Protein AF-A0A8D1PN10-F1 (afdb_monomer)

Mean predicted aligned error: 13.73 Å

pLDDT: mean 88.61, std 12.8, range [38.47, 98.19]

Sequence (252 aa):
MCSLSLFHYSEYLVTAVNNPKSLSLDSFLLNHSLEYTVAALSSWIEFTLENIFWPELKQITWLSATGLLMVVFGECLRKAAMFTAGSNFNHVVQNEKSETHTLVTSGVYAWFRHPSYVGWFYWSIGTQKKLVAKGGKKKKQVLKFTLDCTHPVEDGIMDAANFEQFLQERIKVNGKAGNLGGGVVTIERSKSKITVTSEVPFSKRYLKYLTKKYLKKNNLRDWLRVVANSKESYELRYFQINQDEEEEEDED

Foldseek 3Di:
DVLLQCLLVLQQVLCCVQPVVQHDPCSSVPPVDPVVVVVVVVLVVVLVVCCVPPVPVLQPVVLLVQLVVLQVQLSVQLSQVSVQLRNLDDPDDDPDDDPPHDDGCDDSNVVPVCSNVVSVVSNVVSVSSNSRDNPPPPPLPKAKAKEAQVVCVVVVNDDPVVLQVLCCQADDDPNDGNDLPPPQWDWDDPRRMIMIIHSDDDDPVVVQVSVCVVCVVSVNNQFWDWAAPDPRYIYIDGDPPPPPPPPPPDDD

Organism: Sus scrofa (NCBI:txid9823)

Secondary structure (DSSP, 8-state):
-HHHHHHHHHHHHHHHHH-GGG--GGGG-----HHHHHHHHHHHHHHHHHHHH-TTGGG-HHHHHHHHHHHHHHHHHHHHHHHHHGGG--SSPPSS--TT-----SGGGGT-S-HHHHHHHHHHHHHHHT------------EEEEEE-HHHHHTTS--HHHHHHHHHHH-EETTEES--TTTTEEEEEETTEEEEEESS---HHHHHHHHHHHHHHTT-TTTEEEEE-SSSEEEEEE----STTSSSSS--

Nearest PDB structures (foldseek):
  9f1c-assembly1_BU  TM=9.875E-01  e=1.281E-14  Oryctolagus cuniculus
  8ir3-assembly1_d  TM=9.617E-01  e=7.722E-15  Homo sapiens
  6p5n-assembly1_AU  TM=9.696E-01  e=1.705E-13  Oryctolagus cuniculus
  9cai-assembly1_CU  TM=9.757E-01  e=1.160E-11  Caenorhabditis elegans
  7r81-assembly1_W1  TM=9.700E-01  e=3.799E-10  Neurospora crassa

Structure (mmCIF, N/CA/C/O backbone):
data_AF-A0A8D1PN10-F1
#
_entry.id   AF-A0A8D1PN10-F1
#
loop_
_atom_site.group_PDB
_atom_site.id
_atom_site.type_symbol
_atom_site.label_atom_id
_atom_site.label_alt_id
_atom_site.label_comp_id
_atom_site.label_asym_id
_atom_site.label_entity_id
_atom_site.label_seq_id
_atom_site.pdbx_PDB_ins_code
_atom_site.Cartn_x
_atom_site.Cartn_y
_atom_site.Cartn_z
_atom_site.occupancy
_atom_site.B_iso_or_equiv
_atom_site.auth_seq_id
_atom_site.auth_comp_id
_atom_site.auth_asym_id
_atom_site.auth_atom_id
_atom_site.pdbx_PDB_model_num
ATOM 1 N N . MET A 1 1 ? 10.101 2.663 -7.756 1.00 76.81 1 MET A N 1
ATOM 2 C CA . MET A 1 1 ? 11.456 2.132 -7.491 1.00 76.81 1 MET A CA 1
ATOM 3 C C . MET A 1 1 ? 11.792 0.914 -8.341 1.00 76.81 1 MET A C 1
ATOM 5 O O . MET A 1 1 ? 12.566 1.098 -9.263 1.00 76.81 1 MET A O 1
ATOM 9 N N . CYS A 1 2 ? 11.175 -0.266 -8.168 1.00 85.94 2 CYS A N 1
ATOM 10 C CA . CYS A 1 2 ? 11.594 -1.468 -8.923 1.00 85.94 2 CYS A CA 1
ATOM 11 C C . CYS A 1 2 ? 11.611 -1.303 -10.454 1.00 85.94 2 CYS A C 1
ATOM 13 O O . CYS A 1 2 ? 12.532 -1.778 -11.100 1.00 85.94 2 CYS A O 1
ATOM 15 N N . SER A 1 3 ? 10.633 -0.603 -11.043 1.00 87.62 3 SER A N 1
ATOM 16 C CA . SER A 1 3 ? 10.606 -0.362 -12.496 1.00 87.62 3 SER A CA 1
ATOM 17 C C . SER A 1 3 ? 11.733 0.548 -12.988 1.00 87.62 3 SER A C 1
ATOM 19 O O . SER A 1 3 ? 12.200 0.357 -14.100 1.00 87.62 3 SER A O 1
ATOM 21 N N . LEU A 1 4 ? 12.171 1.509 -12.168 1.00 90.25 4 LEU A N 1
ATOM 22 C CA . LEU A 1 4 ? 13.279 2.405 -12.499 1.00 90.25 4 LEU A CA 1
ATOM 23 C C . LEU A 1 4 ? 14.604 1.631 -12.469 1.00 90.25 4 LEU A C 1
ATOM 25 O O . LEU A 1 4 ? 15.370 1.670 -13.423 1.00 90.25 4 LEU A O 1
ATOM 29 N N . SER A 1 5 ? 14.830 0.856 -11.403 1.00 92.12 5 SER A N 1
ATOM 30 C CA . SER A 1 5 ? 16.025 0.018 -11.259 1.00 92.12 5 SER A CA 1
ATOM 31 C C . SER A 1 5 ? 16.129 -1.029 -12.369 1.00 92.12 5 SER A C 1
ATOM 33 O O . SER A 1 5 ? 17.199 -1.197 -12.945 1.00 92.12 5 SER A O 1
ATOM 35 N N . LEU A 1 6 ? 15.017 -1.700 -12.698 1.00 93.94 6 LEU A N 1
ATOM 36 C CA . LEU A 1 6 ? 14.970 -2.676 -13.788 1.00 93.94 6 LEU A CA 1
ATOM 37 C C . LEU A 1 6 ? 15.249 -2.037 -15.149 1.00 93.94 6 LEU A C 1
ATOM 39 O O . LEU A 1 6 ? 15.982 -2.636 -15.926 1.00 93.94 6 LEU A O 1
ATOM 43 N N . PHE A 1 7 ? 14.720 -0.838 -15.413 1.00 94.44 7 PHE A N 1
ATOM 44 C CA . PHE A 1 7 ? 14.994 -0.105 -16.650 1.00 94.44 7 PHE A CA 1
ATOM 45 C C . PHE A 1 7 ? 16.491 0.174 -16.795 1.00 94.44 7 PHE A C 1
ATOM 47 O O . PHE A 1 7 ? 17.112 -0.316 -17.729 1.00 94.44 7 PHE A O 1
ATOM 54 N N . HIS A 1 8 ? 17.101 0.880 -15.840 1.00 94.12 8 HIS A N 1
ATOM 55 C CA . HIS A 1 8 ? 18.514 1.265 -15.943 1.00 94.12 8 HIS A CA 1
ATOM 56 C C . HIS A 1 8 ? 19.457 0.056 -15.996 1.00 94.12 8 HIS A C 1
ATOM 58 O O . HIS A 1 8 ? 20.417 0.044 -16.764 1.00 94.12 8 HIS A O 1
ATOM 64 N N . TYR A 1 9 ? 19.170 -0.989 -15.215 1.00 95.62 9 TYR A N 1
ATOM 65 C CA . TYR A 1 9 ? 19.959 -2.216 -15.250 1.00 95.62 9 TYR A CA 1
ATOM 66 C C . TYR A 1 9 ? 19.813 -2.968 -16.579 1.00 95.62 9 TYR A C 1
ATOM 68 O O . TYR A 1 9 ? 20.811 -3.416 -17.143 1.00 95.62 9 TYR A O 1
ATOM 76 N N . SER A 1 10 ? 18.587 -3.107 -17.094 1.00 95.62 10 SER A N 1
ATOM 77 C CA . SER A 1 10 ? 18.352 -3.833 -18.343 1.00 95.62 10 SER A CA 1
ATOM 78 C C . SER A 1 10 ? 18.944 -3.107 -19.550 1.00 95.62 10 SER A C 1
ATOM 80 O O . SER A 1 10 ? 19.441 -3.774 -20.452 1.00 95.62 10 SER A O 1
ATOM 82 N N . GLU A 1 11 ? 18.971 -1.770 -19.554 1.00 94.62 11 GLU A N 1
ATOM 83 C CA . GLU A 1 11 ? 19.658 -0.978 -20.584 1.00 94.62 11 GLU A CA 1
ATOM 84 C C . GLU A 1 11 ? 21.148 -1.322 -20.660 1.00 94.62 11 GLU A C 1
ATOM 86 O O . GLU A 1 11 ? 21.658 -1.635 -21.740 1.00 94.62 11 GLU A O 1
ATOM 91 N N . TYR A 1 12 ? 21.829 -1.330 -19.512 1.00 94.94 12 TYR A N 1
ATOM 92 C CA . TYR A 1 12 ? 23.238 -1.700 -19.434 1.00 94.94 12 TYR A CA 1
ATOM 93 C C . TYR A 1 12 ? 23.458 -3.150 -19.877 1.00 94.94 12 TYR A C 1
ATOM 95 O O . TYR A 1 12 ? 24.299 -3.420 -20.733 1.00 94.94 12 TYR A O 1
ATOM 103 N N . LEU A 1 13 ? 22.662 -4.083 -19.345 1.00 95.50 13 LEU A N 1
ATOM 104 C CA . LEU A 1 13 ? 22.793 -5.510 -19.635 1.00 95.50 13 LEU A CA 1
ATOM 105 C C . LEU A 1 13 ? 22.611 -5.816 -21.127 1.00 95.50 13 LEU A C 1
ATOM 107 O O . LEU A 1 13 ? 23.411 -6.534 -21.718 1.00 95.50 13 LEU A O 1
ATOM 111 N N . VAL A 1 14 ? 21.573 -5.265 -21.754 1.00 95.06 14 VAL A N 1
ATOM 112 C CA . VAL A 1 14 ? 21.263 -5.527 -23.169 1.00 95.06 14 VAL A CA 1
ATOM 113 C C . VAL A 1 14 ? 22.329 -4.917 -24.075 1.00 95.06 14 VAL A C 1
ATOM 115 O O . VAL A 1 14 ? 22.710 -5.522 -25.076 1.00 95.06 14 VAL A O 1
ATOM 118 N N . THR A 1 15 ? 22.868 -3.757 -23.699 1.00 93.12 15 THR A N 1
ATOM 119 C CA . THR A 1 15 ? 23.995 -3.136 -24.407 1.00 93.12 15 THR A CA 1
ATOM 120 C C . THR A 1 15 ? 25.256 -3.980 -24.278 1.00 93.12 15 THR A C 1
ATOM 122 O O . THR A 1 15 ? 25.934 -4.207 -25.275 1.00 93.12 15 THR A O 1
ATOM 125 N N . ALA A 1 16 ? 25.533 -4.526 -23.092 1.00 93.75 16 ALA A N 1
ATOM 126 C CA . ALA A 1 16 ? 26.678 -5.404 -22.871 1.00 93.75 16 ALA A CA 1
ATOM 127 C C . ALA A 1 16 ? 26.606 -6.685 -23.719 1.00 93.75 16 ALA A C 1
ATOM 129 O O . ALA A 1 16 ? 27.629 -7.146 -24.218 1.00 93.75 16 ALA A O 1
ATOM 130 N N . VAL A 1 17 ? 25.405 -7.236 -23.919 1.00 94.81 17 VAL A N 1
ATOM 131 C CA . VAL A 1 17 ? 25.196 -8.440 -24.740 1.00 94.81 17 VAL A CA 1
ATOM 132 C C . VAL A 1 17 ? 25.279 -8.133 -26.241 1.00 94.81 17 VAL A C 1
ATOM 134 O O . VAL A 1 17 ? 25.900 -8.891 -26.982 1.00 94.81 17 VAL A O 1
ATOM 137 N N . ASN A 1 18 ? 24.679 -7.031 -26.703 1.00 91.81 18 ASN A N 1
ATOM 138 C CA . ASN A 1 18 ? 24.471 -6.789 -28.139 1.00 91.81 18 ASN A CA 1
ATOM 139 C C . ASN A 1 18 ? 25.483 -5.833 -28.781 1.00 91.81 18 ASN A C 1
ATOM 141 O O . ASN A 1 18 ? 25.722 -5.909 -29.986 1.00 91.81 18 ASN A O 1
ATOM 145 N N . ASN A 1 19 ? 26.044 -4.905 -28.005 1.00 90.75 19 ASN A N 1
ATOM 146 C CA . ASN A 1 19 ? 27.013 -3.919 -28.475 1.00 90.75 19 ASN A CA 1
ATOM 147 C C . ASN A 1 19 ? 28.095 -3.644 -27.409 1.00 90.75 19 ASN A C 1
ATOM 149 O O . ASN A 1 19 ? 28.230 -2.521 -26.919 1.00 90.75 19 ASN A O 1
ATOM 153 N N . PRO A 1 20 ? 28.905 -4.656 -27.035 1.00 90.69 20 PRO A N 1
ATOM 154 C CA . PRO A 1 20 ? 29.906 -4.518 -25.974 1.00 90.69 20 PRO A CA 1
ATOM 155 C C . PRO A 1 20 ? 30.970 -3.455 -26.280 1.00 90.69 20 PRO A C 1
ATOM 157 O O . PRO A 1 20 ? 31.581 -2.916 -25.364 1.00 90.69 20 PRO A O 1
ATOM 160 N N . LYS A 1 21 ? 31.186 -3.124 -27.561 1.00 87.50 21 LYS A N 1
ATOM 161 C CA . LYS A 1 21 ? 32.149 -2.097 -27.985 1.00 87.50 21 LYS A CA 1
ATOM 162 C C . LYS A 1 21 ? 31.717 -0.679 -27.605 1.00 87.50 21 LYS A C 1
ATOM 164 O O . LYS A 1 21 ? 32.580 0.175 -27.445 1.00 87.50 21 LYS A O 1
ATOM 169 N N . SER A 1 22 ? 30.414 -0.427 -27.476 1.00 84.62 22 SER A N 1
ATOM 170 C CA . SER A 1 22 ? 29.869 0.873 -27.065 1.00 84.62 22 SER A CA 1
ATOM 171 C C . SER A 1 22 ? 29.493 0.922 -25.581 1.00 84.62 22 SER A C 1
ATOM 173 O O . SER A 1 22 ? 28.845 1.876 -25.154 1.00 84.62 22 SER A O 1
ATOM 175 N N . LEU A 1 23 ? 29.819 -0.116 -24.805 1.00 91.06 23 LEU A N 1
ATOM 176 C CA . LEU A 1 23 ? 29.435 -0.217 -23.402 1.00 91.06 23 LEU A CA 1
ATOM 177 C C . LEU A 1 23 ? 30.260 0.746 -22.540 1.00 91.06 23 LEU A C 1
ATOM 179 O O . LEU A 1 23 ? 31.489 0.711 -22.548 1.00 91.06 23 LEU A O 1
ATOM 183 N N . SER A 1 24 ? 29.581 1.555 -21.733 1.00 91.31 24 SER A N 1
ATOM 184 C CA . SER A 1 24 ? 30.199 2.420 -20.726 1.00 91.31 24 SER A CA 1
ATOM 185 C C . SER A 1 24 ? 29.315 2.511 -19.479 1.00 91.31 24 SER A C 1
ATOM 187 O O . SER A 1 24 ? 28.213 1.960 -19.435 1.00 91.31 24 SER A O 1
ATOM 189 N N . LEU A 1 25 ? 29.773 3.217 -18.439 1.00 88.56 25 LEU A N 1
ATOM 190 C CA . LEU A 1 25 ? 28.917 3.517 -17.283 1.00 88.56 25 LEU A CA 1
ATOM 191 C C . LEU A 1 25 ? 27.713 4.393 -17.667 1.00 88.56 25 LEU A C 1
ATOM 193 O O . LEU A 1 25 ? 26.658 4.291 -17.042 1.00 88.56 25 LEU A O 1
ATOM 197 N N . ASP A 1 26 ? 27.821 5.178 -18.739 1.00 88.00 26 ASP A N 1
ATOM 198 C CA . ASP A 1 26 ? 26.715 5.992 -19.250 1.00 88.00 26 ASP A CA 1
ATOM 199 C C . ASP A 1 26 ? 25.610 5.136 -19.880 1.00 88.00 26 ASP A C 1
ATOM 201 O O . ASP A 1 26 ? 24.464 5.574 -19.957 1.00 88.00 26 ASP A O 1
ATOM 205 N N . SER A 1 27 ? 25.899 3.878 -20.243 1.00 89.81 27 SER A N 1
ATOM 206 C CA . SER A 1 27 ? 24.894 2.927 -20.738 1.00 89.81 27 SER A CA 1
ATOM 207 C C . SER A 1 27 ? 23.829 2.571 -19.692 1.00 89.81 27 SER A C 1
ATOM 209 O O . SER A 1 27 ? 22.771 2.062 -20.057 1.00 89.81 27 SER A O 1
ATOM 211 N N . PHE A 1 28 ? 24.060 2.864 -18.404 1.00 90.25 28 PHE A N 1
ATOM 212 C CA . PHE A 1 28 ? 23.007 2.800 -17.385 1.00 90.25 28 PHE A CA 1
ATOM 213 C C . PHE A 1 28 ? 21.959 3.910 -17.541 1.00 90.25 28 PHE A C 1
ATOM 215 O O . PHE A 1 28 ? 20.864 3.783 -16.998 1.00 90.25 28 PHE A O 1
ATOM 222 N N . LEU A 1 29 ? 22.269 5.003 -18.247 1.00 87.50 29 LEU A N 1
ATOM 223 C CA . LEU A 1 29 ? 21.400 6.172 -18.434 1.00 87.50 29 LEU A CA 1
ATOM 224 C C . LEU A 1 29 ? 20.941 6.830 -17.119 1.00 87.50 29 LEU A C 1
ATOM 226 O O . LEU A 1 29 ? 19.846 7.384 -17.048 1.00 87.50 29 LEU A O 1
ATOM 230 N N . LEU A 1 30 ? 21.750 6.747 -16.058 1.00 83.44 30 LEU A N 1
ATOM 231 C CA . LEU A 1 30 ? 21.425 7.344 -14.755 1.00 83.44 30 LEU A CA 1
ATOM 232 C C . LEU A 1 30 ? 21.601 8.867 -14.762 1.00 83.44 30 LEU A C 1
ATOM 234 O O . LEU A 1 30 ? 20.773 9.588 -14.211 1.00 83.44 30 LEU A O 1
ATOM 238 N N . ASN A 1 31 ? 22.652 9.350 -15.425 1.00 73.75 31 ASN A N 1
ATOM 239 C CA . ASN A 1 31 ? 23.009 10.763 -15.486 1.00 73.75 31 ASN A CA 1
ATOM 240 C C . ASN A 1 31 ? 22.625 11.339 -16.851 1.00 73.75 31 ASN A C 1
ATOM 242 O O . ASN A 1 31 ? 23.474 11.517 -17.716 1.00 73.75 31 ASN A O 1
ATOM 246 N N . HIS A 1 32 ? 21.329 11.587 -17.060 1.00 73.31 32 HIS A N 1
ATOM 247 C CA . HIS A 1 32 ? 20.856 12.153 -18.325 1.00 73.31 32 HIS A CA 1
ATOM 248 C C . HIS A 1 32 ? 21.023 13.677 -18.371 1.00 73.31 32 HIS A C 1
ATOM 250 O O . HIS A 1 32 ? 21.602 14.198 -19.322 1.00 73.31 32 HIS A O 1
ATOM 256 N N . SER A 1 33 ? 20.480 14.394 -17.381 1.00 87.25 33 SER A N 1
ATOM 257 C CA . SER A 1 33 ? 20.595 15.851 -17.266 1.00 87.25 33 SER A CA 1
ATOM 258 C C . SER A 1 33 ? 20.116 16.358 -15.895 1.00 87.25 33 SER A C 1
ATOM 260 O O . SER A 1 33 ? 19.494 15.618 -15.116 1.00 87.25 33 SER A O 1
ATOM 262 N N . LEU A 1 34 ? 20.389 17.631 -15.593 1.00 88.00 34 LEU A N 1
ATOM 263 C CA . LEU A 1 34 ? 19.877 18.280 -14.383 1.00 88.00 34 LEU A CA 1
ATOM 264 C C . LEU A 1 34 ? 18.347 18.368 -14.426 1.00 88.00 34 LEU A C 1
ATOM 266 O O . LEU A 1 34 ? 17.685 18.058 -13.439 1.00 88.00 34 LEU A O 1
ATOM 270 N N . GLU A 1 35 ? 17.778 18.708 -15.580 1.00 91.75 35 GLU A N 1
ATOM 271 C CA . GLU A 1 35 ? 16.334 18.820 -15.797 1.00 91.75 35 GLU A CA 1
ATOM 272 C C . GLU A 1 35 ? 15.629 17.479 -15.564 1.00 91.75 35 GLU A C 1
ATOM 274 O O . GLU A 1 35 ? 14.588 17.435 -14.909 1.00 91.75 35 GLU A O 1
ATOM 279 N N . TYR A 1 36 ? 16.224 16.373 -16.028 1.00 88.06 36 TYR A N 1
ATOM 280 C CA . TYR A 1 36 ? 15.718 15.027 -15.759 1.00 88.06 36 TYR A CA 1
ATOM 281 C C . TYR A 1 36 ? 15.692 14.723 -14.256 1.00 88.06 36 TYR A C 1
ATOM 283 O O . TYR A 1 36 ? 14.701 14.209 -13.735 1.00 88.06 36 TYR A O 1
ATOM 291 N N . THR A 1 37 ? 16.764 15.082 -13.546 1.00 88.69 37 THR A N 1
ATOM 292 C CA . THR A 1 37 ? 16.864 14.877 -12.095 1.00 88.69 37 THR A CA 1
ATOM 293 C C . THR A 1 37 ? 15.807 15.694 -11.351 1.00 88.69 37 THR A C 1
ATOM 295 O O . THR A 1 37 ? 15.125 15.169 -10.470 1.00 88.69 37 THR A O 1
ATOM 298 N N . VAL A 1 38 ? 15.611 16.956 -11.744 1.00 92.69 38 VAL A N 1
ATOM 299 C CA . VAL A 1 38 ? 14.575 17.831 -11.180 1.00 92.69 38 VAL A CA 1
ATOM 300 C C . VAL A 1 38 ? 13.176 17.263 -11.432 1.00 92.69 38 VAL A C 1
ATOM 302 O O . VAL A 1 38 ? 12.379 17.220 -10.499 1.00 92.69 38 VAL A O 1
ATOM 305 N N . ALA A 1 39 ? 12.887 16.763 -12.636 1.00 91.12 39 ALA A N 1
ATOM 306 C CA . ALA A 1 39 ? 11.596 16.150 -12.962 1.00 91.12 39 ALA A CA 1
ATOM 307 C C . ALA A 1 39 ? 11.334 14.848 -12.178 1.00 91.12 39 ALA A C 1
ATOM 309 O O . ALA A 1 39 ? 10.212 14.573 -11.748 1.00 91.12 39 ALA A O 1
ATOM 310 N N . ALA A 1 40 ? 12.368 14.033 -11.953 1.00 89.31 40 ALA A N 1
ATOM 311 C CA . ALA A 1 40 ? 12.242 12.835 -11.129 1.00 89.31 40 ALA A CA 1
ATOM 312 C C . ALA A 1 40 ? 11.936 13.199 -9.666 1.00 89.31 40 ALA A C 1
ATOM 314 O O . ALA A 1 40 ? 11.008 12.642 -9.074 1.00 89.31 40 ALA A O 1
ATOM 315 N N . LEU A 1 41 ? 12.663 14.168 -9.101 1.00 91.81 41 LEU A N 1
ATOM 316 C CA . LEU A 1 41 ? 12.443 14.643 -7.734 1.00 91.81 41 LEU A CA 1
ATOM 317 C C . LEU A 1 41 ? 11.076 15.313 -7.568 1.00 91.81 41 LEU A C 1
ATOM 319 O O . LEU A 1 41 ? 10.395 15.047 -6.576 1.00 91.81 41 LEU A O 1
ATOM 323 N N . SER A 1 42 ? 10.638 16.121 -8.538 1.00 93.31 42 SER A N 1
ATOM 324 C CA . SER A 1 42 ? 9.317 16.753 -8.494 1.00 93.31 42 SER A CA 1
ATOM 325 C C . SER A 1 42 ? 8.201 15.712 -8.462 1.00 93.31 42 SER A C 1
ATOM 327 O O . SER A 1 42 ? 7.279 15.864 -7.667 1.00 93.31 42 SER A O 1
ATOM 329 N N . SER A 1 43 ? 8.327 14.603 -9.204 1.00 91.50 43 SER A N 1
ATOM 330 C CA . SER A 1 43 ? 7.338 13.513 -9.166 1.00 91.50 43 SER A CA 1
ATOM 331 C C . SER A 1 43 ? 7.229 12.839 -7.789 1.00 91.50 43 SER A C 1
ATOM 333 O O . SER A 1 43 ? 6.148 12.426 -7.368 1.00 91.50 43 SER A O 1
ATOM 335 N N . TRP A 1 44 ? 8.338 12.733 -7.047 1.00 89.94 44 TRP A N 1
ATOM 336 C CA . TRP A 1 44 ? 8.332 12.164 -5.695 1.00 89.94 44 TRP A CA 1
ATOM 337 C C . TRP A 1 44 ? 7.728 13.138 -4.686 1.00 89.94 44 TRP A C 1
ATOM 339 O O . TRP A 1 44 ? 6.956 12.727 -3.817 1.00 89.94 44 TRP A O 1
ATOM 349 N N . ILE A 1 45 ? 8.040 14.428 -4.816 1.00 92.88 45 ILE A N 1
ATOM 350 C CA . ILE A 1 45 ? 7.444 15.488 -3.999 1.00 92.88 45 ILE A CA 1
ATOM 351 C C . ILE A 1 45 ? 5.931 15.557 -4.245 1.00 92.88 45 ILE A C 1
ATOM 353 O O . ILE A 1 45 ? 5.162 15.513 -3.291 1.00 92.88 45 ILE A O 1
ATOM 357 N N . GLU A 1 46 ? 5.489 15.571 -5.501 1.00 92.00 46 GLU A N 1
ATOM 358 C CA . GLU A 1 46 ? 4.069 15.547 -5.872 1.00 92.00 46 GLU A CA 1
ATOM 359 C C . GLU A 1 46 ? 3.360 14.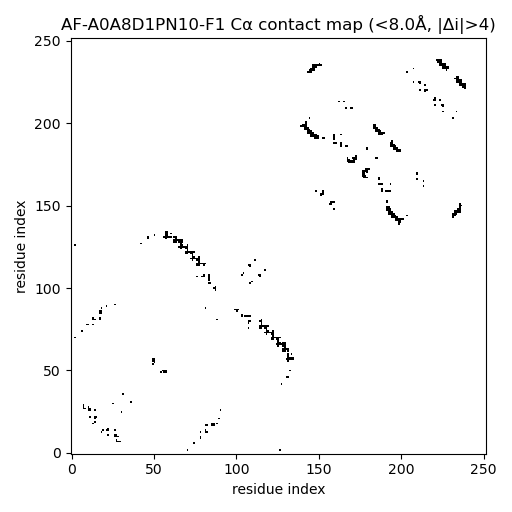335 -5.256 1.00 92.00 46 GLU A C 1
ATOM 361 O O . GLU A 1 46 ? 2.404 14.494 -4.497 1.00 92.00 46 GLU A O 1
ATOM 366 N N . PHE A 1 47 ? 3.889 13.125 -5.476 1.00 89.94 47 PHE A N 1
ATOM 367 C CA . PHE A 1 47 ? 3.308 11.906 -4.915 1.00 89.94 47 PHE A CA 1
ATOM 368 C C . PHE A 1 47 ? 3.201 11.948 -3.385 1.00 89.94 47 PHE A C 1
ATOM 370 O O . PHE A 1 47 ? 2.186 11.526 -2.826 1.00 89.94 47 PHE A O 1
ATOM 377 N N . THR A 1 48 ? 4.242 12.422 -2.696 1.00 89.19 48 THR A N 1
ATOM 378 C CA . THR A 1 48 ? 4.251 12.481 -1.227 1.00 89.19 48 THR A CA 1
ATOM 379 C C . THR A 1 48 ? 3.257 13.502 -0.689 1.00 89.19 48 THR A C 1
ATOM 381 O O . THR A 1 48 ? 2.504 13.163 0.225 1.00 89.19 48 THR A O 1
ATOM 384 N N . LEU A 1 49 ? 3.189 14.699 -1.277 1.00 90.50 49 LEU A N 1
ATOM 385 C CA . LEU A 1 49 ? 2.219 15.726 -0.895 1.00 90.50 49 LEU A CA 1
ATOM 386 C C . LEU A 1 49 ? 0.787 15.239 -1.131 1.00 90.50 49 LEU A C 1
ATOM 388 O O . LEU A 1 49 ? -0.037 15.288 -0.218 1.00 90.50 49 LEU A O 1
ATOM 392 N N . GLU A 1 50 ? 0.493 14.682 -2.305 1.00 89.19 50 GLU A N 1
ATOM 393 C CA . GLU A 1 50 ? -0.838 14.155 -2.611 1.00 89.19 50 GLU A CA 1
ATOM 394 C C . GLU A 1 50 ? -1.228 12.995 -1.694 1.00 89.19 50 GLU A C 1
ATOM 396 O O . GLU A 1 50 ? -2.372 12.905 -1.264 1.00 89.19 50 GLU A O 1
ATOM 401 N N . ASN A 1 51 ? -0.289 12.119 -1.335 1.00 86.19 51 ASN A N 1
ATOM 402 C CA . ASN A 1 51 ? -0.569 11.026 -0.408 1.00 86.19 51 ASN A CA 1
ATOM 403 C C . ASN A 1 51 ? -0.807 11.509 1.039 1.00 86.19 51 ASN A C 1
ATOM 405 O O . ASN A 1 51 ? -1.519 10.840 1.788 1.00 86.19 51 ASN A O 1
ATOM 409 N N . ILE A 1 52 ? -0.229 12.649 1.438 1.00 86.88 52 ILE A N 1
ATOM 410 C CA . ILE A 1 52 ? -0.453 13.265 2.756 1.00 86.88 52 ILE A CA 1
ATOM 411 C C . ILE A 1 52 ? -1.809 13.979 2.800 1.00 86.88 52 ILE A C 1
ATOM 413 O O . ILE A 1 52 ? -2.573 13.769 3.742 1.00 86.88 52 ILE A O 1
ATOM 417 N N . PHE A 1 53 ? -2.114 14.807 1.797 1.00 88.88 53 PHE A N 1
ATOM 418 C CA . PHE A 1 53 ? -3.305 15.663 1.796 1.00 88.88 53 PHE A CA 1
ATOM 419 C C . PHE A 1 53 ? -4.554 14.981 1.216 1.00 88.88 53 PHE A C 1
ATOM 421 O O . PHE A 1 53 ? -5.654 15.192 1.723 1.00 88.88 53 PHE A O 1
ATOM 428 N N . TRP A 1 54 ? -4.399 14.127 0.199 1.00 85.31 54 TRP A N 1
ATOM 429 C CA . TRP A 1 54 ? -5.497 13.478 -0.531 1.00 85.31 54 TRP A CA 1
ATOM 430 C C . TRP A 1 54 ? -5.222 11.987 -0.792 1.00 85.31 54 TRP A C 1
ATOM 432 O O . TRP A 1 54 ? -5.129 11.545 -1.944 1.00 85.31 54 TRP A O 1
ATOM 442 N N . PRO A 1 55 ? -5.147 11.158 0.266 1.00 81.38 55 PRO A N 1
ATOM 443 C CA . PRO A 1 55 ? -4.821 9.739 0.134 1.00 81.38 55 PRO A CA 1
ATOM 444 C C . PRO A 1 55 ? -5.819 8.964 -0.739 1.00 81.38 55 PRO A C 1
ATOM 446 O O . PRO A 1 55 ? -5.459 7.929 -1.290 1.00 81.38 55 PRO A O 1
ATOM 449 N N . GLU A 1 56 ? -7.057 9.442 -0.890 1.00 82.56 56 GLU A N 1
ATOM 450 C CA . GLU A 1 56 ? -8.091 8.809 -1.721 1.00 82.56 56 GLU A CA 1
ATOM 451 C C . GLU A 1 56 ? -7.750 8.831 -3.219 1.00 82.56 56 GLU A C 1
ATOM 453 O O . GLU A 1 56 ? -7.936 7.821 -3.899 1.00 82.56 56 GLU A O 1
ATOM 458 N N . LEU A 1 57 ? -7.154 9.922 -3.726 1.00 77.25 57 LEU A N 1
ATOM 459 C CA . LEU A 1 57 ? -6.694 10.020 -5.122 1.00 77.25 57 LEU A CA 1
ATOM 460 C C . LEU A 1 57 ? -5.649 8.948 -5.436 1.00 77.25 57 LEU A C 1
ATOM 462 O O . LEU A 1 57 ? -5.601 8.381 -6.529 1.00 77.25 57 LEU A O 1
ATOM 466 N N . LYS A 1 58 ? -4.835 8.614 -4.434 1.00 81.50 58 LYS A N 1
ATOM 467 C CA . LYS A 1 58 ? -3.804 7.589 -4.531 1.00 81.50 58 LYS A CA 1
ATOM 468 C C . LYS A 1 58 ? -4.331 6.176 -4.323 1.00 81.50 58 LYS A C 1
ATOM 470 O O . LYS A 1 58 ? -3.518 5.272 -4.375 1.00 81.50 58 LYS A O 1
ATOM 475 N N . GLN A 1 59 ? -5.634 5.940 -4.153 1.00 77.44 59 GLN A N 1
ATOM 476 C CA . GLN A 1 59 ? -6.214 4.590 -4.018 1.00 77.44 59 GLN A CA 1
ATOM 477 C C . GLN A 1 59 ? -6.861 4.060 -5.308 1.00 77.44 59 GLN A C 1
ATOM 479 O O . GLN A 1 59 ? -7.405 2.955 -5.319 1.00 77.44 59 GLN A O 1
ATOM 484 N N . ILE A 1 60 ? -6.783 4.811 -6.410 1.00 81.81 60 ILE A N 1
ATOM 485 C CA . ILE A 1 60 ? -7.402 4.462 -7.694 1.00 81.81 60 ILE A CA 1
ATOM 486 C C . ILE A 1 60 ? -6.600 3.353 -8.399 1.00 81.81 60 ILE A C 1
ATOM 488 O O . ILE A 1 60 ? -5.723 3.591 -9.231 1.00 81.81 60 ILE A O 1
ATOM 492 N N . THR A 1 61 ? -6.904 2.099 -8.068 1.00 80.94 61 THR A N 1
ATOM 493 C CA . THR A 1 61 ? -6.117 0.923 -8.480 1.00 80.94 61 THR A CA 1
ATOM 494 C C . THR A 1 61 ? -6.073 0.679 -9.989 1.00 80.94 61 THR A C 1
ATOM 496 O O . THR A 1 61 ? -5.046 0.220 -10.490 1.00 80.94 61 THR A O 1
ATOM 499 N N . TRP A 1 62 ? -7.135 1.005 -10.734 1.00 84.31 62 TRP A N 1
ATOM 500 C CA . TRP A 1 62 ? -7.166 0.815 -12.190 1.00 84.31 62 TRP A CA 1
ATOM 501 C C . TRP A 1 62 ? -6.148 1.714 -12.908 1.00 84.31 62 TRP A C 1
ATOM 503 O O . TRP A 1 62 ? -5.496 1.278 -13.857 1.00 84.31 62 TRP A O 1
ATOM 513 N N . LEU A 1 63 ? -5.932 2.936 -12.408 1.00 85.81 63 LEU A N 1
ATOM 514 C CA . LEU A 1 63 ? -4.937 3.859 -12.952 1.00 85.81 63 LEU A CA 1
ATOM 515 C C . LEU A 1 63 ? -3.521 3.290 -12.765 1.00 85.81 63 LEU A C 1
ATOM 517 O O . LEU A 1 63 ? -2.733 3.258 -13.708 1.00 85.81 63 LEU A O 1
ATOM 521 N N . SER A 1 64 ? -3.244 2.714 -11.589 1.00 86.31 64 SER A N 1
ATOM 522 C CA . SER A 1 64 ? -1.982 2.012 -11.319 1.00 86.31 64 SER A CA 1
ATOM 523 C C . SER A 1 64 ? -1.785 0.794 -12.228 1.00 86.31 64 SER A C 1
ATOM 525 O O . SER A 1 64 ? -0.688 0.569 -12.740 1.00 86.31 64 SER A O 1
ATOM 527 N N . ALA A 1 65 ? -2.849 0.017 -12.462 1.00 89.94 65 ALA A N 1
ATOM 528 C CA . ALA A 1 65 ? -2.810 -1.161 -13.325 1.00 89.94 65 ALA A CA 1
ATOM 529 C C . ALA A 1 65 ? -2.516 -0.788 -14.786 1.00 89.94 65 ALA A C 1
ATOM 531 O O . ALA A 1 65 ? -1.638 -1.387 -15.406 1.00 89.94 65 ALA A O 1
ATOM 532 N N . THR A 1 66 ? -3.182 0.244 -15.316 1.00 92.88 66 THR A N 1
ATOM 533 C CA . THR A 1 66 ? -2.889 0.756 -16.667 1.00 92.88 66 THR A CA 1
ATOM 534 C C . THR A 1 66 ? -1.461 1.293 -16.766 1.00 92.88 66 THR A C 1
ATOM 536 O O . THR A 1 66 ? -0.761 0.976 -17.724 1.00 92.88 66 THR A O 1
ATOM 539 N N . GLY A 1 67 ? -0.980 2.016 -15.747 1.00 92.81 67 GLY A N 1
ATOM 540 C CA . GLY A 1 67 ? 0.412 2.459 -15.668 1.00 92.81 67 GLY A CA 1
ATOM 541 C C . GLY A 1 67 ? 1.407 1.296 -15.680 1.00 92.81 67 GLY A C 1
ATOM 542 O O . GLY A 1 67 ? 2.391 1.335 -16.414 1.00 92.81 67 GLY A O 1
ATOM 543 N N . LEU A 1 68 ? 1.135 0.220 -14.933 1.00 92.38 68 LEU A N 1
ATOM 544 C CA . LEU A 1 68 ? 1.977 -0.978 -14.925 1.00 92.38 68 LEU A CA 1
ATOM 545 C C . LEU A 1 68 ? 2.031 -1.656 -16.300 1.00 92.38 68 LEU A C 1
ATOM 547 O O . LEU A 1 68 ? 3.120 -2.021 -16.738 1.00 92.38 68 LEU A O 1
ATOM 551 N N . LEU A 1 69 ? 0.891 -1.791 -16.983 1.00 94.88 69 LEU A N 1
ATOM 552 C CA . LEU A 1 69 ? 0.840 -2.351 -18.336 1.00 94.88 69 LEU A CA 1
ATOM 553 C C . LEU A 1 69 ? 1.659 -1.510 -19.321 1.00 94.88 69 LEU A C 1
ATOM 555 O O . LEU A 1 69 ? 2.441 -2.069 -20.085 1.00 94.88 69 LEU A O 1
ATOM 559 N N . MET A 1 70 ? 1.546 -0.178 -19.256 1.00 95.75 70 MET A N 1
ATOM 560 C CA . MET A 1 70 ? 2.339 0.732 -20.091 1.00 95.75 70 MET A CA 1
ATOM 561 C C . MET A 1 70 ? 3.844 0.606 -19.817 1.00 95.75 70 MET A C 1
ATOM 563 O O . MET A 1 70 ? 4.628 0.564 -20.761 1.00 95.75 70 MET A O 1
ATOM 567 N N . VAL A 1 71 ? 4.248 0.491 -18.545 1.00 96.25 71 VAL A N 1
ATOM 568 C CA . VAL A 1 71 ? 5.653 0.275 -18.155 1.00 96.25 71 VAL A CA 1
ATOM 569 C C . VAL A 1 71 ? 6.184 -1.037 -18.722 1.00 96.25 71 VAL A C 1
ATOM 571 O O . VAL A 1 71 ? 7.251 -1.040 -19.324 1.00 96.25 71 VAL A O 1
ATOM 574 N N . VAL A 1 72 ? 5.456 -2.145 -18.551 1.00 96.38 72 VAL A N 1
ATOM 575 C CA . VAL A 1 72 ? 5.893 -3.463 -19.038 1.00 96.38 72 VAL A CA 1
ATOM 576 C C . VAL A 1 72 ? 5.962 -3.480 -20.563 1.00 96.38 72 VAL A C 1
ATOM 578 O O . VAL A 1 72 ? 6.970 -3.899 -21.122 1.00 96.38 72 VAL A O 1
ATOM 581 N N . PHE A 1 73 ? 4.931 -2.972 -21.238 1.00 97.06 73 PHE A N 1
ATOM 582 C CA . PHE A 1 73 ? 4.909 -2.887 -22.695 1.00 97.06 73 PHE A CA 1
ATOM 583 C C . PHE A 1 73 ? 6.062 -2.033 -23.237 1.00 97.06 73 PHE A C 1
ATOM 585 O O . PHE A 1 73 ? 6.786 -2.471 -24.130 1.00 97.06 73 PHE A O 1
ATOM 592 N N . GLY A 1 74 ? 6.262 -0.838 -22.673 1.00 97.38 74 GLY A N 1
ATOM 593 C CA . GLY A 1 74 ? 7.326 0.072 -23.087 1.00 97.38 74 GLY A CA 1
ATOM 594 C C . GLY A 1 74 ? 8.721 -0.514 -22.869 1.00 97.38 74 GLY A C 1
ATOM 595 O O . GLY A 1 74 ? 9.576 -0.423 -23.751 1.00 97.38 74 GLY A O 1
ATOM 596 N N . GLU A 1 75 ? 8.922 -1.192 -21.736 1.00 96.69 75 GLU A N 1
ATOM 597 C CA . GLU A 1 75 ? 10.155 -1.914 -21.419 1.00 96.69 75 GLU A CA 1
ATOM 598 C C . GLU A 1 75 ? 10.429 -3.017 -22.447 1.00 96.69 75 GLU A C 1
ATOM 600 O O . GLU A 1 75 ? 11.494 -3.046 -23.064 1.00 96.69 75 GLU A O 1
ATOM 605 N N . CYS A 1 76 ? 9.455 -3.893 -22.701 1.00 97.25 76 CYS A N 1
ATOM 606 C CA . CYS A 1 76 ? 9.600 -4.977 -23.669 1.00 97.25 76 CYS A CA 1
ATOM 607 C C . CYS A 1 76 ? 9.879 -4.454 -25.084 1.00 97.25 76 CYS A C 1
ATOM 609 O O . CYS A 1 76 ? 10.795 -4.948 -25.739 1.00 97.25 76 CYS A O 1
ATOM 611 N N . LEU A 1 77 ? 9.143 -3.435 -25.543 1.00 98.00 77 LEU A N 1
ATOM 612 C CA . LEU A 1 77 ? 9.330 -2.860 -26.877 1.00 98.00 77 LEU A CA 1
ATOM 613 C C . LEU A 1 77 ? 10.719 -2.228 -27.031 1.00 98.00 77 LEU A C 1
ATOM 615 O O . LEU A 1 77 ? 11.373 -2.415 -28.059 1.00 98.00 77 LEU A O 1
ATOM 619 N N . ARG A 1 78 ? 11.201 -1.527 -25.997 1.00 97.38 78 ARG A N 1
ATOM 620 C CA . ARG A 1 78 ? 12.534 -0.920 -26.009 1.00 97.38 78 ARG A CA 1
ATOM 621 C C . ARG A 1 78 ? 13.637 -1.971 -26.082 1.00 97.38 78 ARG A C 1
ATOM 623 O O . ARG A 1 78 ? 14.520 -1.867 -26.929 1.00 97.38 78 ARG A O 1
ATOM 630 N N . LYS A 1 79 ? 13.552 -3.014 -25.255 1.00 97.06 79 LYS A N 1
ATOM 631 C CA . LYS A 1 79 ? 14.504 -4.132 -25.272 1.00 97.06 79 LYS A CA 1
ATOM 632 C C . LYS A 1 79 ? 14.472 -4.884 -26.600 1.00 97.06 79 LYS A C 1
ATOM 634 O O . LYS A 1 79 ? 15.525 -5.134 -27.177 1.00 97.06 79 LYS A O 1
ATOM 639 N N . ALA A 1 80 ? 13.286 -5.165 -27.135 1.00 97.31 80 ALA A N 1
ATOM 640 C CA . ALA A 1 80 ? 13.135 -5.793 -28.445 1.00 97.31 80 ALA A CA 1
ATOM 641 C C . ALA A 1 80 ? 13.784 -4.959 -29.561 1.00 97.31 80 ALA A C 1
ATOM 643 O O . ALA A 1 80 ? 14.443 -5.523 -30.433 1.00 97.31 80 ALA A O 1
ATOM 644 N N . ALA A 1 81 ? 13.667 -3.627 -29.515 1.00 97.56 81 ALA A N 1
ATOM 645 C CA . ALA A 1 81 ? 14.351 -2.738 -30.452 1.00 97.56 81 ALA A CA 1
ATOM 646 C C . ALA A 1 81 ? 15.878 -2.852 -30.339 1.00 97.56 81 ALA A C 1
ATOM 648 O O . ALA A 1 81 ? 16.549 -3.049 -31.347 1.00 97.56 81 ALA A O 1
ATOM 649 N N . MET A 1 82 ? 16.425 -2.811 -29.122 1.00 96.06 82 MET A N 1
ATOM 650 C CA . MET A 1 82 ? 17.867 -2.961 -28.894 1.00 96.06 82 MET A CA 1
ATOM 651 C C . MET A 1 82 ? 18.391 -4.326 -29.364 1.00 96.06 82 MET A C 1
ATOM 653 O O . MET A 1 82 ? 19.441 -4.387 -29.996 1.00 96.06 82 MET A O 1
ATOM 657 N N . PHE A 1 83 ? 17.654 -5.414 -29.112 1.00 96.50 83 PHE A N 1
ATOM 658 C CA . PHE A 1 83 ? 17.999 -6.749 -29.618 1.00 96.50 83 PHE A CA 1
ATOM 659 C C . PHE A 1 83 ? 17.925 -6.837 -31.142 1.00 96.50 83 PHE A C 1
ATOM 661 O O . PHE A 1 83 ? 18.816 -7.406 -31.761 1.00 96.50 83 PHE A O 1
ATOM 668 N N . THR A 1 84 ? 16.893 -6.254 -31.753 1.00 96.44 84 THR A N 1
ATOM 669 C CA . THR A 1 84 ? 16.702 -6.316 -33.210 1.00 96.44 84 THR A CA 1
ATOM 670 C C . THR A 1 84 ? 17.742 -5.475 -33.953 1.00 96.44 84 THR A C 1
ATOM 67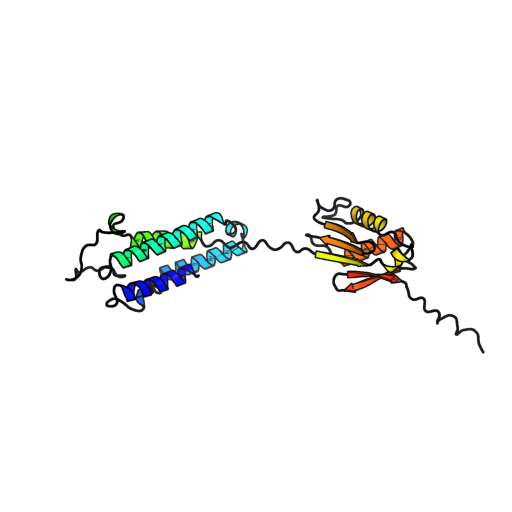2 O O . THR A 1 84 ? 18.204 -5.879 -35.015 1.00 96.44 84 THR A O 1
ATOM 675 N N . ALA A 1 85 ? 18.128 -4.317 -33.408 1.00 95.62 85 ALA A N 1
ATOM 676 C CA . ALA A 1 85 ? 19.157 -3.469 -34.006 1.00 95.62 85 ALA A CA 1
ATOM 677 C C . ALA A 1 85 ? 20.588 -3.958 -33.724 1.00 95.62 85 ALA A C 1
ATOM 679 O O . ALA A 1 85 ? 21.484 -3.708 -34.535 1.00 95.62 85 ALA A O 1
ATOM 680 N N . GLY A 1 86 ? 20.811 -4.673 -32.616 1.00 94.19 86 GLY A N 1
ATOM 681 C CA . GLY A 1 86 ? 22.106 -5.258 -32.274 1.00 94.19 86 GLY A CA 1
ATOM 682 C C . GLY A 1 86 ? 23.208 -4.201 -32.170 1.00 94.19 86 GLY A C 1
ATOM 683 O O . GLY A 1 86 ? 23.031 -3.161 -31.535 1.00 94.19 86 GLY A O 1
ATOM 684 N N . SER A 1 87 ? 24.323 -4.428 -32.866 1.00 94.12 87 SER A N 1
ATOM 685 C CA . SER A 1 87 ? 25.444 -3.481 -32.948 1.00 94.12 87 SER A CA 1
ATOM 686 C C . SER A 1 87 ? 25.115 -2.170 -33.673 1.00 94.12 87 SER A C 1
ATOM 688 O O . SER A 1 87 ? 25.901 -1.230 -33.599 1.00 94.12 87 SER A O 1
ATOM 690 N N . ASN A 1 88 ? 23.978 -2.084 -34.376 1.00 94.12 88 ASN A N 1
ATOM 691 C CA . ASN A 1 88 ? 23.512 -0.841 -35.002 1.00 94.12 88 ASN A CA 1
ATOM 692 C C . ASN A 1 88 ? 22.790 0.078 -33.998 1.00 94.12 88 ASN A C 1
ATOM 694 O O . ASN A 1 88 ? 22.490 1.225 -34.319 1.00 94.12 88 ASN A O 1
ATOM 698 N N . PHE A 1 89 ? 22.488 -0.405 -32.786 1.00 94.50 89 PHE A N 1
ATOM 699 C CA . PHE A 1 89 ? 21.904 0.416 -31.733 1.00 94.50 89 PHE A CA 1
ATOM 700 C C . PHE A 1 89 ? 22.982 1.204 -30.984 1.00 94.50 89 PHE A C 1
ATOM 702 O O . PHE A 1 89 ? 24.008 0.649 -30.587 1.00 94.50 89 PHE A O 1
ATOM 709 N N . ASN A 1 90 ? 22.710 2.482 -30.723 1.00 91.94 90 ASN A N 1
ATOM 710 C CA . ASN A 1 90 ? 23.541 3.331 -29.880 1.00 91.94 90 ASN A CA 1
ATOM 711 C C . ASN A 1 90 ? 22.654 4.238 -29.010 1.00 91.94 90 ASN A C 1
ATOM 713 O O . ASN A 1 90 ? 21.594 4.688 -29.452 1.00 91.94 90 ASN A O 1
ATOM 717 N N . HIS A 1 91 ? 23.079 4.501 -27.772 1.00 90.75 91 HIS A N 1
ATOM 718 C CA . HIS A 1 91 ? 22.416 5.455 -26.876 1.00 90.75 91 HIS A CA 1
ATOM 719 C C . HIS A 1 91 ? 22.583 6.900 -27.341 1.00 90.75 91 HIS A C 1
ATOM 721 O O . HIS A 1 91 ? 21.689 7.7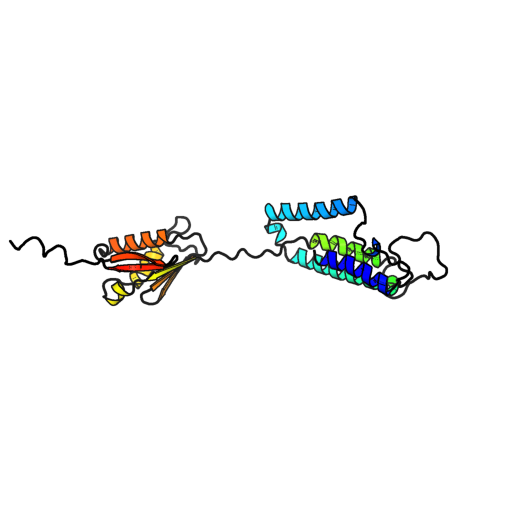15 -27.122 1.00 90.75 91 HIS A O 1
ATOM 727 N N . VAL A 1 92 ? 23.703 7.204 -28.001 1.00 88.88 92 VAL A N 1
ATOM 728 C CA . VAL A 1 92 ? 23.997 8.526 -28.560 1.00 88.88 92 VAL A CA 1
ATOM 729 C C . VAL A 1 92 ? 23.710 8.514 -30.058 1.00 88.88 92 VAL A C 1
ATOM 731 O O . VAL A 1 92 ? 24.168 7.627 -30.781 1.00 88.88 92 VAL A O 1
ATOM 734 N N . VAL A 1 93 ? 22.969 9.516 -30.536 1.00 90.94 93 VAL A N 1
ATOM 735 C CA . VAL A 1 93 ? 22.688 9.688 -31.969 1.00 90.94 93 VAL A CA 1
ATOM 736 C C . VAL A 1 93 ? 24.000 9.914 -32.721 1.00 90.94 93 VAL A C 1
ATOM 738 O O . VAL A 1 93 ? 24.792 10.777 -32.352 1.00 90.94 93 VAL A O 1
ATOM 741 N N . GLN A 1 94 ? 24.232 9.118 -33.763 1.00 91.75 94 GLN A N 1
ATOM 742 C CA . GLN A 1 94 ? 25.446 9.180 -34.576 1.00 91.75 94 GLN A CA 1
ATOM 743 C C . GLN A 1 94 ? 25.226 10.090 -35.788 1.00 91.75 94 GLN A C 1
ATOM 745 O O . GLN A 1 94 ? 24.222 9.953 -36.485 1.00 91.75 94 GLN A O 1
ATOM 750 N N . ASN A 1 95 ? 26.178 10.988 -36.050 1.00 94.06 95 ASN A N 1
ATOM 751 C CA . ASN A 1 95 ? 26.145 11.892 -37.208 1.00 94.06 95 ASN A CA 1
ATOM 752 C C . ASN A 1 95 ? 26.954 11.362 -38.402 1.00 94.06 95 ASN A C 1
ATOM 754 O O . ASN A 1 95 ? 26.771 11.824 -39.525 1.00 94.06 95 ASN A O 1
ATOM 758 N N . GLU A 1 96 ? 27.826 10.380 -38.169 1.00 94.06 96 GLU A N 1
ATOM 759 C CA . GLU A 1 96 ? 28.665 9.752 -39.187 1.00 94.06 96 GLU A CA 1
ATOM 760 C C . GLU A 1 96 ? 28.308 8.269 -39.328 1.00 94.06 96 GLU A C 1
ATOM 762 O O . GLU A 1 96 ? 28.026 7.576 -38.346 1.00 94.06 96 GLU A O 1
ATOM 767 N N . LYS A 1 97 ? 28.300 7.767 -40.567 1.00 93.69 97 LYS A N 1
ATOM 768 C CA . LYS A 1 97 ? 27.968 6.369 -40.857 1.00 93.69 97 LYS A CA 1
ATOM 769 C C . LYS A 1 97 ? 29.215 5.493 -40.725 1.00 93.69 97 LYS A C 1
ATOM 771 O O . LYS A 1 97 ? 30.160 5.653 -41.488 1.00 93.69 97 LYS A O 1
ATOM 776 N N . SER A 1 98 ? 29.174 4.517 -39.820 1.00 90.75 98 SER A N 1
ATOM 777 C CA . SER A 1 98 ? 30.204 3.474 -39.714 1.00 90.75 98 SER A CA 1
ATOM 778 C C . SER A 1 98 ? 30.104 2.446 -40.851 1.00 90.75 98 SER A C 1
ATOM 780 O O . SER A 1 98 ? 29.012 2.175 -41.355 1.00 90.75 98 SER A O 1
ATOM 782 N N . GLU A 1 99 ? 31.227 1.823 -41.217 1.00 93.62 99 GLU A N 1
ATOM 783 C CA . GLU A 1 99 ? 31.299 0.781 -42.255 1.00 93.62 99 GLU A CA 1
ATOM 784 C C . GLU A 1 99 ? 30.421 -0.440 -41.943 1.00 93.62 99 GLU A C 1
ATOM 786 O O . GLU A 1 99 ? 29.845 -1.042 -42.845 1.00 93.62 99 GLU A O 1
ATOM 791 N N . THR A 1 100 ? 30.268 -0.782 -40.661 1.00 92.88 100 THR A N 1
ATOM 792 C CA . THR A 1 100 ? 29.449 -1.916 -40.209 1.00 92.88 100 THR A CA 1
ATOM 793 C C . THR A 1 100 ? 27.98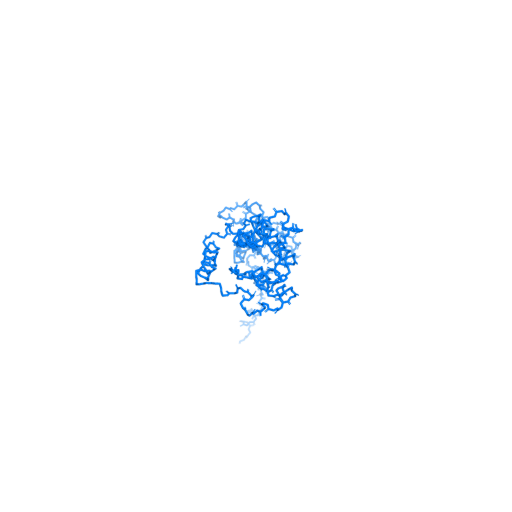0 -1.549 -39.982 1.00 92.88 100 THR A C 1
ATOM 795 O O . THR A 1 100 ? 27.171 -2.432 -39.695 1.00 92.88 100 THR A O 1
ATOM 798 N N . HIS A 1 101 ? 27.613 -0.267 -40.108 1.00 94.88 101 HIS A N 1
ATOM 799 C CA . HIS A 1 101 ? 26.263 0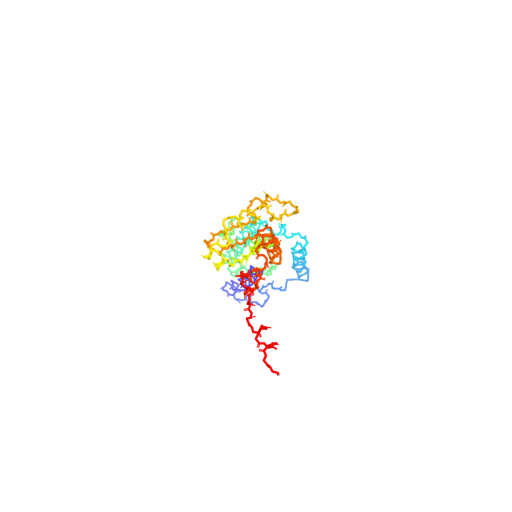.211 -39.823 1.00 94.88 101 HIS A CA 1
ATOM 800 C C . HIS A 1 101 ? 25.315 -0.038 -41.002 1.00 94.88 101 HIS A C 1
ATOM 802 O O . HIS A 1 101 ? 25.480 0.504 -42.103 1.00 94.88 101 HIS A O 1
ATOM 808 N N . THR A 1 102 ? 24.271 -0.821 -40.747 1.00 95.44 102 THR A N 1
ATOM 809 C CA . THR A 1 102 ? 23.270 -1.235 -41.737 1.00 95.44 102 THR A CA 1
ATOM 810 C C . THR A 1 102 ? 21.867 -0.804 -41.320 1.00 95.44 102 THR A C 1
ATOM 812 O O . THR A 1 102 ? 21.573 -0.606 -40.142 1.00 95.44 102 THR A O 1
ATOM 815 N N . LEU A 1 103 ? 20.986 -0.616 -42.306 1.00 96.31 103 LEU A N 1
ATOM 816 C CA . LEU A 1 103 ? 19.592 -0.271 -42.047 1.00 96.31 103 LEU A CA 1
ATOM 817 C C . LEU A 1 103 ? 18.824 -1.510 -41.565 1.00 96.31 103 LEU A C 1
ATOM 819 O O . LEU A 1 103 ? 18.820 -2.536 -42.240 1.00 96.31 103 LEU A O 1
ATOM 823 N N . VAL A 1 104 ? 18.122 -1.381 -40.439 1.00 96.75 104 VAL A N 1
ATOM 824 C CA . VAL A 1 104 ? 17.314 -2.455 -39.844 1.00 96.75 104 VAL A CA 1
ATOM 825 C C . VAL A 1 104 ? 15.830 -2.170 -40.070 1.00 96.75 104 VAL A C 1
ATOM 827 O O . VAL A 1 104 ? 15.308 -1.170 -39.582 1.00 96.75 104 VAL A O 1
ATOM 830 N N . THR A 1 105 ? 15.143 -3.048 -40.804 1.00 96.94 105 THR A N 1
ATOM 831 C CA . THR A 1 105 ? 13.702 -2.926 -41.126 1.00 96.94 105 THR A CA 1
ATOM 832 C C . THR A 1 105 ? 12.872 -4.147 -40.721 1.00 96.94 105 THR A C 1
ATOM 834 O O . THR A 1 105 ? 11.661 -4.165 -40.921 1.00 96.94 105 THR A O 1
ATOM 837 N N . SER A 1 106 ? 13.494 -5.173 -40.140 1.00 96.12 106 SER A N 1
ATOM 838 C CA . SER A 1 106 ? 12.834 -6.402 -39.692 1.00 96.12 106 SER A CA 1
ATOM 839 C C . SER A 1 106 ? 12.348 -6.316 -38.239 1.00 96.12 106 SER A C 1
ATOM 841 O O . SER A 1 106 ? 12.767 -5.451 -37.468 1.00 96.12 106 SER A O 1
ATOM 843 N N . GLY A 1 107 ? 11.479 -7.246 -37.831 1.00 96.12 107 GLY A N 1
ATOM 844 C CA . GLY A 1 107 ? 10.988 -7.328 -36.451 1.00 96.12 107 GLY A CA 1
ATOM 845 C C . GLY A 1 107 ? 10.203 -6.080 -36.039 1.00 96.12 107 GLY A C 1
ATOM 846 O O . GLY A 1 107 ? 9.367 -5.590 -36.794 1.00 96.12 107 GLY A O 1
ATOM 847 N N . VAL A 1 108 ? 10.488 -5.532 -34.854 1.00 97.00 108 VAL A N 1
ATOM 848 C CA . VAL A 1 108 ? 9.789 -4.334 -34.343 1.00 97.00 108 VAL A CA 1
ATOM 849 C C . VAL A 1 108 ? 10.023 -3.074 -35.189 1.00 97.00 108 VAL A C 1
ATOM 851 O O . VAL A 1 108 ? 9.205 -2.154 -35.145 1.00 97.00 108 VAL A O 1
ATOM 854 N N . TYR A 1 109 ? 11.096 -3.039 -35.991 1.00 97.31 109 TYR A N 1
ATOM 855 C CA . TYR A 1 109 ? 11.382 -1.940 -36.920 1.00 97.31 109 TYR A CA 1
ATOM 856 C C . TYR A 1 109 ? 10.488 -1.953 -38.172 1.00 97.31 109 TYR A C 1
ATOM 858 O O . TYR A 1 109 ? 10.401 -0.943 -38.866 1.00 97.31 109 TYR A O 1
ATOM 866 N N . ALA A 1 110 ? 9.772 -3.054 -38.438 1.00 97.31 110 ALA A N 1
ATOM 867 C CA . ALA A 1 110 ? 8.770 -3.111 -39.503 1.00 97.31 110 ALA A CA 1
ATOM 868 C C . ALA A 1 110 ? 7.494 -2.327 -39.143 1.00 97.31 110 ALA A C 1
ATOM 870 O O . ALA A 1 110 ? 6.775 -1.865 -40.026 1.00 97.31 110 ALA A O 1
ATOM 871 N N . TRP A 1 111 ? 7.206 -2.176 -37.845 1.00 95.81 111 TRP A N 1
ATOM 872 C CA . TRP A 1 111 ? 6.019 -1.470 -37.349 1.00 95.81 111 TRP A CA 1
ATOM 873 C C . TRP A 1 111 ? 6.301 -0.006 -37.015 1.00 95.81 111 TRP A C 1
ATOM 875 O O . TRP A 1 111 ? 5.460 0.858 -37.253 1.00 95.81 111 TRP A O 1
ATOM 885 N N . PHE A 1 112 ? 7.485 0.289 -36.473 1.00 95.19 112 PHE A N 1
ATOM 886 C CA . PHE A 1 112 ? 7.880 1.636 -36.069 1.00 95.19 112 PHE A CA 1
ATOM 887 C C . PHE A 1 112 ? 9.278 1.959 -36.585 1.00 95.19 112 PHE A C 1
ATOM 889 O O . PHE A 1 112 ? 10.177 1.135 -36.489 1.00 95.19 112 PHE A O 1
ATOM 896 N N . ARG A 1 113 ? 9.507 3.201 -37.030 1.00 95.88 113 ARG A N 1
ATOM 897 C CA . ARG A 1 113 ? 10.861 3.666 -37.394 1.00 95.88 113 ARG A CA 1
ATOM 898 C C . ARG A 1 113 ? 11.787 3.812 -36.182 1.00 95.88 113 ARG A C 1
ATOM 900 O O . ARG A 1 113 ? 12.991 3.624 -36.300 1.00 95.88 113 ARG A O 1
ATOM 907 N N . HIS A 1 114 ? 11.216 4.116 -35.013 1.00 96.69 114 HIS A N 1
ATOM 908 C CA . HIS A 1 114 ? 11.955 4.301 -33.761 1.00 96.69 114 HIS A CA 1
ATOM 909 C C . HIS A 1 114 ? 11.308 3.550 -32.581 1.00 96.69 114 HIS A C 1
ATOM 911 O O . HIS A 1 114 ? 10.831 4.176 -31.631 1.00 96.69 114 HIS A O 1
ATOM 917 N N . PRO A 1 115 ? 11.269 2.205 -32.610 1.00 97.31 115 PRO A N 1
ATOM 918 C CA . PRO A 1 115 ? 10.574 1.410 -31.597 1.00 97.31 115 PRO A CA 1
ATOM 919 C C . PRO A 1 115 ? 11.179 1.581 -30.193 1.00 97.31 115 PRO A C 1
ATOM 921 O O . PRO A 1 115 ? 10.449 1.547 -29.206 1.00 97.31 115 PRO A O 1
ATOM 924 N N . SER A 1 116 ? 12.484 1.858 -30.085 1.00 96.38 116 SER A N 1
ATOM 925 C CA . SER A 1 116 ? 13.150 2.148 -28.805 1.00 96.38 116 SER A CA 1
ATOM 926 C C . SER A 1 116 ? 12.648 3.434 -28.138 1.00 96.38 116 SER A C 1
ATOM 928 O O . SER A 1 116 ? 12.443 3.454 -26.921 1.00 96.38 116 SER A O 1
ATOM 930 N N . TYR A 1 117 ? 12.415 4.495 -28.917 1.00 96.06 117 TYR A N 1
ATOM 931 C CA . TYR A 1 117 ? 11.849 5.752 -28.421 1.00 96.06 117 TYR A CA 1
A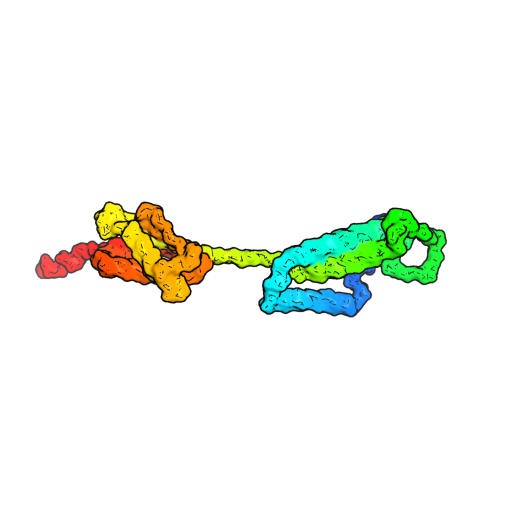TOM 932 C C . TYR A 1 117 ? 10.364 5.605 -28.098 1.00 96.06 117 TYR A C 1
ATOM 934 O O . TYR A 1 117 ? 9.924 6.101 -27.066 1.00 96.06 117 TYR A O 1
ATOM 942 N N . VAL A 1 118 ? 9.610 4.858 -28.912 1.00 97.44 118 VAL A N 1
ATOM 943 C CA . VAL A 1 118 ? 8.203 4.532 -28.620 1.00 97.44 118 VAL A CA 1
ATOM 944 C C . VAL A 1 118 ? 8.089 3.773 -27.295 1.00 97.44 118 VAL A C 1
ATOM 946 O O . VAL A 1 118 ? 7.277 4.132 -26.443 1.00 97.44 118 VAL A O 1
ATOM 949 N N . GLY A 1 119 ? 8.939 2.764 -27.082 1.00 97.00 119 GLY A N 1
ATOM 950 C CA . GLY A 1 119 ? 8.985 2.019 -25.827 1.00 97.00 119 GLY A CA 1
ATOM 951 C C . GLY A 1 119 ? 9.315 2.915 -24.632 1.00 97.00 119 GLY A C 1
ATOM 952 O O . GLY A 1 119 ? 8.612 2.890 -23.623 1.00 97.00 119 GLY A O 1
ATOM 953 N N . TRP A 1 120 ? 10.327 3.775 -24.770 1.00 95.12 120 TRP A N 1
ATOM 954 C CA . TRP A 1 120 ? 10.714 4.720 -23.719 1.00 95.12 120 TRP A CA 1
ATOM 955 C C . TRP A 1 120 ? 9.618 5.735 -23.379 1.00 95.12 120 TRP A C 1
ATOM 957 O O . TRP A 1 120 ? 9.379 6.001 -22.204 1.00 95.12 120 TRP A O 1
ATOM 967 N N . PHE A 1 121 ? 8.916 6.251 -24.387 1.00 96.56 121 PHE A N 1
ATOM 968 C CA . PHE A 1 121 ? 7.812 7.194 -24.222 1.00 96.56 121 PHE A CA 1
ATOM 969 C C . PHE A 1 121 ? 6.645 6.592 -23.428 1.00 96.56 121 PHE A C 1
ATOM 971 O O . PHE A 1 121 ? 6.162 7.183 -22.463 1.00 96.56 121 PHE A O 1
ATOM 978 N N . TYR A 1 122 ? 6.199 5.384 -23.785 1.00 96.31 122 TYR A N 1
ATOM 979 C CA . TYR A 1 122 ? 5.126 4.727 -23.034 1.00 96.31 122 TYR A CA 1
ATOM 980 C C . TYR A 1 122 ? 5.569 4.300 -21.636 1.00 96.31 122 TYR A C 1
ATOM 982 O O . TYR A 1 122 ? 4.780 4.388 -20.691 1.00 96.31 122 TYR A O 1
ATOM 990 N N . TRP A 1 123 ? 6.829 3.889 -21.488 1.00 96.12 123 TRP A N 1
ATOM 991 C CA . TRP A 1 123 ? 7.406 3.576 -20.189 1.00 96.12 123 TRP A CA 1
ATOM 992 C C . TRP A 1 123 ? 7.419 4.804 -19.269 1.00 96.12 123 TRP A C 1
ATOM 994 O O . TRP A 1 123 ? 6.943 4.708 -18.137 1.00 96.12 123 TRP A O 1
ATOM 1004 N N . SER A 1 124 ? 7.868 5.969 -19.752 1.00 93.25 124 SER A N 1
ATOM 1005 C CA . SER A 1 124 ? 7.958 7.187 -18.938 1.00 93.25 124 SER A CA 1
ATOM 1006 C C . SER A 1 124 ? 6.576 7.649 -18.466 1.00 93.25 124 SER A C 1
ATOM 1008 O O . SER A 1 124 ? 6.374 7.846 -17.267 1.00 93.25 124 SER A O 1
ATOM 1010 N N . ILE A 1 125 ? 5.575 7.679 -19.352 1.00 94.06 125 ILE A N 1
ATOM 1011 C CA . ILE A 1 125 ? 4.182 7.986 -18.976 1.00 94.06 125 ILE A CA 1
ATOM 1012 C C . ILE A 1 125 ? 3.635 6.951 -17.984 1.00 94.06 125 ILE A C 1
ATOM 1014 O O . ILE A 1 125 ? 2.964 7.295 -17.006 1.00 94.06 125 ILE A O 1
ATOM 1018 N N . GLY A 1 126 ? 3.927 5.670 -18.218 1.00 93.12 126 GLY A N 1
ATOM 1019 C CA . GLY A 1 126 ? 3.497 4.580 -17.352 1.00 93.12 126 GLY A CA 1
ATOM 1020 C C . GLY A 1 126 ? 4.041 4.705 -15.928 1.00 93.12 126 GLY A C 1
ATOM 1021 O O . GLY A 1 126 ? 3.314 4.424 -14.973 1.00 93.12 126 GLY A O 1
ATOM 1022 N N . THR A 1 127 ? 5.287 5.171 -15.760 1.00 92.38 127 THR A N 1
ATOM 1023 C CA . THR A 1 127 ? 5.871 5.373 -14.425 1.00 92.38 127 THR A CA 1
ATOM 1024 C C . THR A 1 127 ? 5.112 6.417 -13.610 1.00 92.38 127 THR A C 1
ATOM 1026 O O . THR A 1 127 ? 4.868 6.163 -12.433 1.00 92.38 127 THR A O 1
ATOM 1029 N N . GLN A 1 128 ? 4.650 7.506 -14.233 1.00 91.12 128 GLN A N 1
ATOM 1030 C CA . GLN A 1 128 ? 3.840 8.536 -13.572 1.00 91.12 128 GLN A CA 1
ATOM 1031 C C . GLN A 1 128 ? 2.440 8.021 -13.214 1.00 91.12 128 GLN A C 1
ATOM 1033 O O . GLN A 1 128 ? 2.012 8.133 -12.069 1.00 91.12 128 GLN A O 1
ATOM 1038 N N . LYS A 1 129 ? 1.753 7.328 -14.136 1.00 86.69 129 LYS A N 1
ATOM 1039 C CA . LYS A 1 129 ? 0.439 6.708 -13.844 1.00 86.69 129 LYS A CA 1
ATOM 1040 C C . LYS A 1 129 ? 0.499 5.640 -12.750 1.00 86.69 129 LYS A C 1
ATOM 1042 O O . LYS A 1 129 ? -0.488 5.390 -12.061 1.00 86.69 129 LYS A O 1
ATOM 1047 N N . LYS A 1 130 ? 1.656 4.996 -12.582 1.00 83.56 130 LYS A N 1
ATOM 1048 C CA . LYS A 1 130 ? 1.900 3.998 -11.538 1.00 83.56 130 LYS A CA 1
ATOM 1049 C C . LYS A 1 130 ? 2.102 4.619 -10.147 1.00 83.56 130 LYS A C 1
ATOM 1051 O O . LYS A 1 130 ? 2.007 3.871 -9.174 1.00 83.56 130 LYS A O 1
ATOM 1056 N N . LEU A 1 131 ? 2.336 5.935 -10.021 1.00 79.19 131 LEU A N 1
ATOM 1057 C CA . LEU A 1 131 ? 2.452 6.665 -8.742 1.00 79.19 131 LEU A CA 1
ATOM 1058 C C . LEU A 1 131 ? 1.087 6.821 -8.045 1.00 79.19 131 LEU A C 1
ATOM 1060 O O . LEU A 1 131 ? 0.585 7.913 -7.780 1.00 79.19 131 LEU A O 1
ATOM 1064 N N . VAL A 1 132 ? 0.495 5.674 -7.735 1.00 69.06 132 VAL A N 1
ATOM 1065 C CA . VAL A 1 132 ? -0.742 5.465 -6.991 1.00 69.06 132 VAL A CA 1
ATOM 1066 C C . VAL A 1 132 ? -0.368 4.532 -5.845 1.00 69.06 132 VAL A C 1
ATOM 1068 O O . VAL A 1 132 ? 0.268 3.494 -6.052 1.00 69.06 132 VAL A O 1
ATOM 1071 N N . ALA A 1 133 ? -0.702 4.915 -4.618 1.00 59.41 133 ALA A N 1
ATOM 1072 C CA . ALA A 1 133 ? -0.415 4.099 -3.456 1.00 59.41 133 ALA A CA 1
ATOM 1073 C C . ALA A 1 133 ? -1.270 2.823 -3.511 1.00 59.41 133 ALA A C 1
ATOM 1075 O O . ALA A 1 133 ? -2.471 2.851 -3.778 1.00 59.41 133 ALA A O 1
ATOM 1076 N N . LYS A 1 134 ? -0.691 1.661 -3.188 1.00 55.03 134 LYS A N 1
ATOM 1077 C CA . LYS A 1 134 ? -1.542 0.558 -2.732 1.00 55.03 134 LYS A CA 1
ATOM 1078 C C . LYS A 1 134 ? -2.163 1.033 -1.426 1.00 55.03 134 LYS A C 1
ATOM 1080 O O . LYS A 1 134 ? -1.506 0.998 -0.390 1.00 55.03 134 LYS A O 1
ATOM 1085 N N . GLY A 1 135 ? -3.404 1.506 -1.497 1.00 48.41 135 GLY A N 1
ATOM 1086 C CA . GLY A 1 135 ? -4.229 1.756 -0.332 1.00 48.41 135 GLY A CA 1
ATOM 1087 C C . GLY A 1 135 ? -4.332 0.469 0.460 1.00 48.41 135 GLY A C 1
ATOM 1088 O O . GLY A 1 135 ? -5.176 -0.380 0.178 1.00 48.41 135 GLY A O 1
ATOM 1089 N N . GLY A 1 136 ? -3.459 0.294 1.448 1.00 47.88 136 GLY A N 1
ATOM 1090 C CA . GLY A 1 136 ? -3.768 -0.596 2.543 1.00 47.88 136 GLY A CA 1
ATOM 1091 C C . GLY A 1 136 ? -5.039 -0.031 3.149 1.00 47.88 136 GLY A C 1
ATOM 1092 O O . GLY A 1 136 ? -4.992 1.042 3.749 1.00 47.88 136 GLY A O 1
ATOM 1093 N N . LYS A 1 137 ? -6.182 -0.702 2.950 1.00 49.44 137 LYS A N 1
ATOM 1094 C CA . LYS A 1 137 ? -7.372 -0.438 3.761 1.00 49.44 137 LYS A CA 1
ATOM 1095 C C . LYS A 1 137 ? -6.866 -0.389 5.199 1.00 49.44 137 LYS A C 1
ATOM 1097 O O . LYS A 1 137 ? -6.361 -1.409 5.674 1.00 49.44 137 LYS A O 1
ATOM 1102 N N . LYS A 1 138 ? -6.914 0.778 5.859 1.00 50.66 138 LYS A N 1
ATOM 1103 C CA . LYS A 1 138 ? -6.625 0.858 7.296 1.00 50.66 138 LYS A CA 1
ATOM 1104 C C . LYS A 1 138 ? -7.485 -0.231 7.920 1.00 50.66 138 LYS A C 1
ATOM 1106 O O . LYS A 1 138 ? -8.708 -0.178 7.783 1.00 50.66 138 LYS A O 1
ATOM 1111 N N . LYS A 1 139 ? -6.855 -1.270 8.482 1.00 52.22 139 LYS A N 1
ATOM 1112 C CA . LYS A 1 139 ? -7.591 -2.330 9.171 1.00 52.22 139 LYS A CA 1
ATOM 1113 C C . LYS A 1 139 ? -8.455 -1.607 10.193 1.00 52.22 139 LYS A C 1
ATOM 1115 O O . LYS A 1 139 ? -7.907 -0.907 11.045 1.00 52.22 139 LYS A O 1
ATOM 1120 N N . LYS A 1 140 ? -9.780 -1.703 10.051 1.00 67.50 140 LYS A N 1
ATOM 1121 C CA . LYS A 1 140 ? -10.702 -1.196 11.066 1.00 67.50 140 LYS A CA 1
ATOM 1122 C C . LYS A 1 140 ? -10.243 -1.803 12.388 1.00 67.50 140 LYS A C 1
ATOM 1124 O O . LYS A 1 140 ? -10.111 -3.023 12.483 1.00 67.50 140 LYS A O 1
ATOM 1129 N N . GLN A 1 141 ? -9.883 -0.959 13.348 1.00 77.62 141 GLN A N 1
ATOM 1130 C CA . GLN A 1 141 ? -9.415 -1.431 14.640 1.00 77.62 141 GLN A CA 1
ATOM 1131 C C . GLN A 1 141 ? -10.623 -2.000 15.377 1.00 77.62 141 GLN A C 1
ATOM 1133 O O . GLN A 1 141 ? -11.442 -1.255 15.903 1.00 77.62 141 GLN A O 1
ATOM 1138 N N . VAL A 1 142 ? -10.744 -3.323 15.366 1.00 90.06 142 VAL A N 1
ATOM 1139 C CA . VAL A 1 142 ? -11.776 -4.028 16.119 1.00 90.06 142 VAL A CA 1
ATOM 1140 C C . VAL A 1 142 ? -11.294 -4.147 17.561 1.00 90.06 142 VAL A C 1
ATOM 1142 O O . VAL A 1 142 ? -10.275 -4.781 17.833 1.00 90.06 142 VAL A O 1
ATOM 1145 N N . LEU A 1 143 ? -12.002 -3.498 18.478 1.00 93.88 143 LEU A N 1
ATOM 1146 C CA . LEU A 1 143 ? -11.758 -3.571 19.913 1.00 93.88 143 LEU A CA 1
ATOM 1147 C C . LEU A 1 143 ? -12.641 -4.664 20.505 1.00 93.88 143 LEU A C 1
ATOM 1149 O O . LEU A 1 143 ? -13.847 -4.668 20.269 1.00 93.88 143 LEU A O 1
ATOM 1153 N N . LYS A 1 144 ? -12.055 -5.566 21.293 1.00 96.12 144 LYS A N 1
ATOM 1154 C CA . LYS A 1 144 ? -12.773 -6.649 21.967 1.00 96.12 144 LYS A CA 1
ATOM 1155 C C . LYS A 1 144 ? -12.583 -6.520 23.471 1.00 96.12 144 LYS A C 1
ATOM 1157 O O . LYS A 1 144 ? -11.457 -6.436 23.949 1.00 96.12 144 LYS A O 1
ATOM 1162 N N . PHE A 1 145 ? -13.683 -6.503 24.214 1.00 97.50 145 PHE A N 1
ATOM 1163 C CA . PHE A 1 145 ? -13.676 -6.485 25.672 1.00 97.50 145 PHE A CA 1
ATOM 1164 C C . PHE A 1 145 ? -14.505 -7.638 26.205 1.00 97.50 145 PHE A C 1
ATOM 1166 O O . PHE A 1 145 ? -15.582 -7.922 25.685 1.00 97.50 145 PHE A O 1
ATOM 1173 N N . THR A 1 146 ? -14.023 -8.288 27.257 1.00 97.12 146 THR A N 1
ATOM 1174 C CA . THR A 1 146 ? -14.734 -9.400 27.892 1.00 97.12 146 THR A CA 1
ATOM 1175 C C . THR A 1 146 ? -15.090 -9.068 29.331 1.00 97.12 146 THR A C 1
ATOM 1177 O O . THR A 1 146 ? -14.388 -8.322 30.021 1.00 97.12 146 THR A O 1
ATOM 1180 N N . LEU A 1 147 ? -16.214 -9.603 29.785 1.00 97.56 147 LEU A N 1
ATOM 1181 C CA . LEU A 1 147 ? -16.681 -9.484 31.151 1.00 97.56 147 LEU A CA 1
ATOM 1182 C C . LEU A 1 147 ? -17.105 -10.861 31.643 1.00 97.56 147 LEU A C 1
ATOM 1184 O O . LEU A 1 147 ? -18.022 -11.468 31.093 1.00 97.56 147 LEU A O 1
ATOM 1188 N N . ASP A 1 148 ? -16.390 -11.343 32.651 1.00 96.75 148 ASP A N 1
ATOM 1189 C CA . ASP A 1 148 ? -16.630 -12.637 33.268 1.00 96.75 148 ASP A CA 1
ATOM 1190 C C . ASP A 1 148 ? -17.629 -12.504 34.424 1.00 96.75 148 ASP A C 1
ATOM 1192 O O . ASP A 1 148 ? -17.374 -11.770 35.385 1.00 96.75 148 ASP A O 1
ATOM 1196 N N . CYS A 1 149 ? -18.776 -13.173 34.297 1.00 95.81 149 CYS A N 1
ATOM 1197 C CA . CYS A 1 149 ? -19.824 -13.237 35.313 1.00 95.81 149 CYS A CA 1
ATOM 1198 C C . CYS A 1 149 ? -20.013 -14.664 35.856 1.00 95.81 149 CYS A C 1
ATOM 1200 O O . CYS A 1 149 ? -21.075 -14.929 36.406 1.00 95.81 149 CYS A O 1
ATOM 1202 N N . THR A 1 150 ? -19.058 -15.587 35.682 1.00 95.00 150 THR A N 1
ATOM 1203 C CA . THR A 1 150 ? -19.168 -16.997 36.127 1.00 95.00 150 THR A CA 1
ATOM 1204 C C . THR A 1 150 ? -19.734 -17.146 37.530 1.00 95.00 150 THR A C 1
ATOM 1206 O O . THR A 1 150 ? -20.829 -17.677 37.664 1.00 95.00 150 THR A O 1
ATOM 1209 N N . HIS A 1 151 ? -19.052 -16.607 38.541 1.00 92.75 151 HIS A N 1
ATOM 1210 C CA . HIS A 1 151 ? -19.433 -16.787 39.944 1.00 92.75 151 HIS A CA 1
ATOM 1211 C C . HIS A 1 151 ? -20.889 -16.382 40.252 1.00 92.75 151 HIS A C 1
ATOM 1213 O O . HIS A 1 151 ? -21.674 -17.246 40.627 1.00 92.75 151 HIS A O 1
ATOM 1219 N N . PRO A 1 152 ? -21.328 -15.128 40.019 1.00 94.62 152 PRO A N 1
ATOM 1220 C CA . PRO A 1 152 ? -22.697 -14.740 40.358 1.00 94.62 152 PRO A CA 1
ATOM 1221 C C . PRO A 1 152 ? -23.773 -15.391 39.477 1.00 94.62 152 PRO A C 1
ATOM 1223 O O . PRO A 1 152 ? -24.938 -15.409 39.870 1.00 94.62 152 PRO A O 1
ATOM 1226 N N . VAL A 1 153 ? -23.422 -15.875 38.280 1.00 94.81 153 VAL A N 1
ATOM 1227 C CA . VAL A 1 153 ? -24.361 -16.594 37.402 1.00 94.81 153 VAL A CA 1
ATOM 1228 C C . VAL A 1 153 ? -24.541 -18.037 37.869 1.00 94.81 153 VAL A C 1
ATOM 1230 O O . VAL A 1 153 ? -25.666 -18.528 37.880 1.00 94.81 153 VAL A O 1
ATOM 1233 N N . GLU A 1 154 ? -23.459 -18.707 38.264 1.00 93.50 154 GLU A N 1
ATOM 1234 C CA . GLU A 1 154 ? -23.494 -20.072 38.806 1.00 93.50 154 GLU A CA 1
ATOM 1235 C C . GLU A 1 154 ? -24.219 -20.125 40.157 1.00 93.50 154 GLU A C 1
ATOM 1237 O O . GLU A 1 154 ? -25.022 -21.028 40.374 1.00 93.50 154 GLU A O 1
ATOM 1242 N N . ASP A 1 155 ? -24.043 -19.100 40.996 1.00 92.94 155 ASP A N 1
ATOM 1243 C CA . ASP A 1 155 ? -24.740 -18.963 42.283 1.00 92.94 155 ASP A CA 1
ATOM 1244 C C . ASP A 1 155 ? -26.215 -18.523 42.136 1.00 92.94 155 ASP A C 1
ATOM 1246 O O . ASP A 1 155 ? -26.928 -18.362 43.125 1.00 92.94 155 ASP A O 1
ATOM 1250 N N . GLY A 1 156 ? -26.693 -18.284 40.908 1.00 91.19 156 GLY A N 1
ATOM 1251 C CA . GLY A 1 156 ? -28.081 -17.897 40.626 1.00 91.19 156 GLY A CA 1
ATOM 1252 C C . GLY A 1 156 ? -28.457 -16.459 41.016 1.00 91.19 156 GLY A C 1
ATOM 1253 O O . GLY A 1 156 ? -29.626 -16.088 40.943 1.00 91.19 156 GLY A O 1
ATOM 1254 N N . ILE A 1 157 ? -27.484 -15.629 41.398 1.00 91.94 157 ILE A N 1
ATOM 1255 C CA . ILE A 1 157 ? -27.686 -14.243 41.853 1.00 91.94 157 ILE A CA 1
ATOM 1256 C C . ILE A 1 157 ? -27.828 -13.272 40.666 1.00 91.94 157 ILE A C 1
ATOM 1258 O O . ILE A 1 157 ? -28.458 -12.217 40.774 1.00 91.94 157 ILE A O 1
ATOM 1262 N N . MET A 1 158 ? -27.237 -13.606 39.515 1.00 93.00 158 MET A N 1
ATOM 1263 C CA . MET A 1 158 ? -27.242 -12.770 38.316 1.00 93.00 158 MET A CA 1
ATOM 1264 C C . MET A 1 158 ? -27.650 -13.555 37.069 1.00 93.00 158 MET A C 1
ATOM 1266 O O . MET A 1 158 ? -27.045 -14.563 36.729 1.00 93.00 158 MET A O 1
ATOM 1270 N N . ASP A 1 159 ? -28.602 -13.018 36.303 1.00 94.06 159 ASP A N 1
ATOM 1271 C CA . ASP A 1 159 ? -28.920 -13.524 34.967 1.00 94.06 159 ASP A CA 1
ATOM 1272 C C . ASP A 1 159 ? -28.069 -12.829 33.888 1.00 94.06 159 ASP A C 1
ATOM 1274 O O . ASP A 1 159 ? -28.157 -11.615 33.663 1.00 94.06 159 ASP A O 1
ATOM 1278 N N . ALA A 1 160 ? -27.239 -13.614 33.197 1.00 94.38 160 ALA A N 1
ATOM 1279 C CA . ALA A 1 160 ? -26.404 -13.139 32.099 1.00 94.38 160 ALA A CA 1
ATOM 1280 C C . ALA A 1 160 ? -27.215 -12.711 30.862 1.00 94.38 160 ALA A C 1
ATOM 1282 O O . ALA A 1 160 ? -26.767 -11.820 30.140 1.00 94.38 160 ALA A O 1
ATOM 1283 N N . ALA A 1 161 ? -28.386 -13.308 30.609 1.00 95.25 161 ALA A N 1
ATOM 1284 C CA . ALA A 1 161 ? -29.248 -12.929 29.489 1.00 95.25 161 ALA A CA 1
ATOM 1285 C C . ALA A 1 161 ? -29.890 -11.554 29.729 1.00 95.25 161 ALA A C 1
ATOM 1287 O O . ALA A 1 161 ? -29.839 -10.681 28.860 1.00 95.25 161 ALA A O 1
ATOM 1288 N N . ASN A 1 162 ? -30.401 -11.311 30.941 1.00 95.50 162 ASN A N 1
ATOM 1289 C CA . ASN A 1 162 ? -30.886 -9.987 31.333 1.00 95.50 162 ASN A CA 1
ATOM 1290 C C . ASN A 1 162 ? -29.787 -8.914 31.233 1.00 95.50 162 ASN A C 1
ATOM 1292 O O . ASN A 1 162 ? -30.027 -7.800 30.757 1.00 95.50 162 ASN A O 1
ATOM 1296 N N . PHE A 1 163 ? -28.558 -9.253 31.635 1.00 96.44 163 PHE A N 1
ATOM 1297 C CA . PHE A 1 163 ? -27.437 -8.322 31.539 1.00 96.44 163 PHE A CA 1
ATOM 1298 C C . PHE A 1 163 ? -27.029 -8.021 30.087 1.00 96.44 163 PHE A C 1
ATOM 1300 O O . PHE A 1 163 ? -26.751 -6.865 29.759 1.00 96.44 163 PHE A O 1
ATOM 1307 N N . GLU A 1 164 ? -27.040 -9.022 29.204 1.00 95.62 164 GLU A N 1
ATOM 1308 C CA . GLU A 1 164 ? -26.838 -8.846 27.761 1.00 95.62 164 GLU A CA 1
ATOM 1309 C C . GLU A 1 164 ? -27.864 -7.867 27.169 1.00 95.62 164 GLU A C 1
ATOM 1311 O O . GLU A 1 164 ? -27.476 -6.886 26.527 1.00 95.62 164 GLU A O 1
ATOM 1316 N N . GLN A 1 165 ? -29.154 -8.058 27.466 1.00 94.75 165 GLN A N 1
ATOM 1317 C CA . GLN A 1 165 ? -30.221 -7.158 27.021 1.00 94.75 165 GLN A CA 1
ATOM 1318 C C . GLN A 1 165 ? -30.024 -5.730 27.554 1.00 94.75 165 GLN A C 1
ATOM 1320 O O . GLN A 1 165 ? -30.123 -4.753 26.807 1.00 94.75 165 GLN A O 1
ATOM 1325 N N . PHE A 1 166 ? -29.664 -5.584 28.833 1.00 96.12 166 PHE A N 1
ATOM 1326 C CA . PHE A 1 166 ? -29.370 -4.275 29.413 1.00 96.12 166 PHE A CA 1
ATOM 1327 C C . PHE A 1 166 ? -28.250 -3.545 28.657 1.00 96.12 166 PHE A C 1
ATOM 1329 O O . PHE A 1 166 ? -28.332 -2.331 28.449 1.00 96.12 166 PHE A O 1
ATOM 1336 N N . LEU A 1 167 ? -27.197 -4.256 28.241 1.00 95.69 167 LEU A N 1
ATOM 1337 C CA . LEU A 1 167 ? -26.110 -3.667 27.460 1.00 95.69 167 LEU A CA 1
ATOM 1338 C C . LEU A 1 167 ? -26.568 -3.279 26.049 1.00 95.69 167 LEU A C 1
ATOM 1340 O O . LEU A 1 167 ? -26.224 -2.182 25.607 1.00 95.69 167 LEU A O 1
ATOM 1344 N N . GLN A 1 168 ? -27.377 -4.108 25.382 1.00 93.69 168 GLN A N 1
ATOM 1345 C CA . GLN A 1 168 ? -27.949 -3.790 24.066 1.00 93.69 168 GLN A CA 1
ATOM 1346 C C . GLN A 1 168 ? -28.768 -2.488 24.102 1.00 93.69 168 GLN A C 1
ATOM 1348 O O . GLN A 1 168 ? -28.638 -1.639 23.220 1.00 93.69 168 GLN A O 1
ATOM 1353 N N . GLU A 1 169 ? -29.548 -2.277 25.163 1.00 94.00 169 GLU A N 1
ATOM 1354 C CA . GLU A 1 169 ? -30.377 -1.079 25.328 1.00 94.00 169 GLU A CA 1
ATOM 1355 C C . GLU A 1 169 ? -29.579 0.163 25.760 1.00 94.00 169 GLU A C 1
ATOM 1357 O O . GLU A 1 169 ? -29.928 1.294 25.408 1.00 94.00 169 GLU A O 1
ATOM 1362 N N . ARG A 1 170 ? -28.525 -0.008 26.572 1.00 94.69 170 ARG A N 1
ATOM 1363 C CA . ARG A 1 170 ? -27.839 1.110 27.250 1.00 94.69 170 ARG A CA 1
ATOM 1364 C C . ARG A 1 170 ? -26.516 1.531 26.631 1.00 94.69 170 ARG A C 1
ATOM 1366 O O . ARG A 1 170 ? -26.065 2.642 26.944 1.00 94.69 170 ARG A O 1
ATOM 1373 N N . ILE A 1 171 ? -25.903 0.708 25.783 1.00 94.50 171 ILE A N 1
ATOM 1374 C CA . ILE A 1 171 ? -24.726 1.123 25.019 1.00 94.50 171 ILE A CA 1
ATOM 1375 C C . ILE A 1 171 ? -25.136 2.212 24.029 1.00 94.50 171 ILE A C 1
ATOM 1377 O O . ILE A 1 171 ? -26.088 2.077 23.261 1.00 94.50 171 ILE A O 1
ATOM 1381 N N . LYS A 1 172 ? -24.403 3.325 24.078 1.00 91.31 172 LYS A N 1
ATOM 1382 C CA . LYS A 1 172 ? -24.578 4.456 23.175 1.00 91.31 172 LYS A CA 1
ATOM 1383 C C . LYS A 1 172 ? -23.523 4.428 22.083 1.00 91.31 172 LYS A C 1
ATOM 1385 O O . LYS A 1 172 ? -22.333 4.385 22.385 1.00 91.31 172 LYS A O 1
ATOM 1390 N N . VAL A 1 173 ? -23.965 4.564 20.839 1.00 88.69 173 VAL A N 1
ATOM 1391 C CA . VAL A 1 173 ? -23.102 4.804 19.677 1.00 88.69 173 VAL A CA 1
ATOM 1392 C C . VAL A 1 173 ? -23.457 6.184 19.130 1.00 88.69 173 VAL A C 1
ATOM 1394 O O . VAL A 1 173 ? -24.626 6.474 18.881 1.00 88.69 173 VAL A O 1
ATOM 1397 N N . ASN A 1 174 ? -22.471 7.079 19.018 1.00 84.44 174 ASN A N 1
ATOM 1398 C CA . ASN A 1 174 ? -22.672 8.473 18.586 1.00 84.44 174 ASN A CA 1
ATOM 1399 C C . ASN A 1 174 ? -23.780 9.214 19.367 1.00 84.44 174 ASN A C 1
ATOM 1401 O O . ASN A 1 174 ? -24.592 9.943 18.803 1.00 84.44 174 ASN A O 1
ATOM 1405 N N . GLY A 1 175 ? -23.849 8.987 20.683 1.00 83.31 175 GLY A N 1
ATOM 1406 C CA . GLY A 1 175 ? -24.800 9.653 21.580 1.00 83.31 175 GLY A CA 1
ATOM 1407 C C . GLY A 1 175 ? -26.213 9.055 21.618 1.00 83.31 175 GLY A C 1
ATOM 1408 O O . GLY A 1 175 ? -26.970 9.392 22.531 1.00 83.31 175 GLY A O 1
ATOM 1409 N N . LYS A 1 176 ? -26.559 8.125 20.717 1.00 84.44 176 LYS A N 1
ATOM 1410 C CA . LYS A 1 176 ? -27.871 7.454 20.678 1.00 84.44 176 LYS A CA 1
ATOM 1411 C C . LYS A 1 176 ? -27.796 6.061 21.312 1.00 84.44 176 LYS A C 1
ATOM 1413 O O . LYS A 1 176 ? -26.857 5.319 21.048 1.00 84.44 176 LYS A O 1
ATOM 1418 N N . ALA A 1 177 ? -28.763 5.735 22.171 1.00 85.50 177 ALA A N 1
ATOM 1419 C CA . ALA A 1 177 ? -28.913 4.421 22.813 1.00 85.50 177 ALA A CA 1
ATOM 1420 C C . ALA A 1 177 ? -29.924 3.550 22.044 1.00 85.50 177 ALA A C 1
ATOM 1422 O O . ALA A 1 177 ? -30.731 4.091 21.290 1.00 85.50 177 ALA A O 1
ATOM 1423 N N . GLY A 1 178 ? -29.898 2.230 22.244 1.00 76.56 178 GLY A N 1
ATOM 1424 C CA . GLY A 1 178 ? -30.889 1.299 21.678 1.00 76.56 178 GLY A CA 1
ATOM 1425 C C . GLY A 1 178 ? -30.741 1.002 20.181 1.00 76.56 178 GLY A C 1
ATOM 1426 O O . GLY A 1 178 ? -31.532 0.253 19.621 1.00 76.56 178 GLY A O 1
ATOM 1427 N N . ASN A 1 179 ? -29.724 1.561 19.524 1.00 77.69 179 ASN A N 1
ATOM 1428 C CA . ASN A 1 179 ? -29.353 1.220 18.157 1.00 77.69 179 ASN A CA 1
ATOM 1429 C C . ASN A 1 179 ? -27.824 1.145 18.093 1.00 77.69 179 ASN A C 1
ATOM 1431 O O . ASN A 1 179 ? -27.152 2.178 18.106 1.00 77.69 179 ASN A O 1
ATOM 1435 N N . LEU A 1 180 ? -27.275 -0.074 18.057 1.00 83.19 180 LEU A N 1
ATOM 1436 C CA . LEU A 1 180 ? -25.834 -0.378 18.098 1.00 83.19 180 LEU A CA 1
ATOM 1437 C C . LEU A 1 180 ? -25.096 0.001 16.791 1.00 83.19 180 LEU A C 1
ATOM 1439 O O . LEU A 1 180 ? -24.163 -0.673 16.355 1.00 83.19 180 LEU A O 1
ATOM 1443 N N . GLY A 1 181 ? -25.542 1.075 16.135 1.00 73.62 181 GLY A N 1
ATOM 1444 C CA . GLY A 1 181 ? -24.960 1.617 14.915 1.00 73.62 181 GLY A CA 1
ATOM 1445 C C . GLY A 1 181 ? -25.048 0.678 13.713 1.00 73.62 181 GLY A C 1
ATOM 1446 O O . GLY A 1 181 ? -24.139 0.698 12.896 1.00 73.62 181 GLY A O 1
ATOM 1447 N N . GLY A 1 182 ? -26.083 -0.166 13.612 1.00 77.62 182 GLY A N 1
ATOM 1448 C CA . GLY A 1 182 ? -26.219 -1.120 12.500 1.00 77.62 182 GLY A CA 1
ATOM 1449 C C . GLY A 1 182 ? -25.218 -2.284 12.532 1.00 77.62 182 GLY A C 1
ATOM 1450 O O . GLY A 1 182 ? -24.798 -2.745 11.477 1.00 77.62 182 GLY A O 1
ATOM 1451 N N . GLY A 1 183 ? -24.812 -2.738 13.726 1.00 77.38 183 GLY A N 1
ATOM 1452 C CA . GLY A 1 183 ? -23.890 -3.874 13.910 1.00 77.38 183 GLY A CA 1
ATOM 1453 C C . GLY A 1 183 ? -22.427 -3.481 14.134 1.00 77.38 183 GLY A C 1
ATOM 1454 O O . GLY A 1 183 ? -21.560 -4.341 14.213 1.00 77.38 183 GLY A O 1
ATOM 1455 N N . VAL A 1 184 ? -22.149 -2.183 14.271 1.00 86.31 184 VAL A N 1
ATOM 1456 C CA . VAL A 1 184 ? -20.810 -1.640 14.553 1.00 86.31 184 VAL A CA 1
ATOM 1457 C C . VAL A 1 184 ? -20.325 -1.994 15.965 1.00 86.31 184 VAL A C 1
ATOM 1459 O O . VAL A 1 184 ? -19.119 -2.097 16.198 1.00 86.31 184 VAL A O 1
ATOM 1462 N N . VAL A 1 185 ? -21.258 -2.178 16.904 1.00 91.94 185 VAL A N 1
ATOM 1463 C CA . VAL A 1 185 ? -21.002 -2.788 18.212 1.00 91.94 185 VAL A CA 1
ATOM 1464 C C . VAL A 1 185 ? -21.816 -4.073 18.306 1.00 91.94 185 VAL A C 1
ATOM 1466 O O . VAL A 1 185 ? -23.033 -4.038 18.139 1.00 91.94 185 VAL A O 1
ATOM 1469 N N . THR A 1 186 ? -21.160 -5.191 18.598 1.00 93.50 186 THR A N 1
ATOM 1470 C CA . THR A 1 186 ? -21.808 -6.483 18.837 1.00 93.50 186 THR A CA 1
ATOM 1471 C C . THR A 1 186 ? -21.582 -6.927 20.274 1.00 93.50 186 THR A C 1
ATOM 1473 O O . THR A 1 186 ? -20.536 -6.669 20.877 1.00 93.50 186 THR A O 1
ATOM 1476 N N . ILE A 1 187 ? -22.603 -7.554 20.848 1.00 95.12 187 ILE A N 1
ATOM 1477 C CA . ILE A 1 187 ? -22.580 -8.100 22.201 1.00 95.12 187 ILE A CA 1
ATOM 1478 C C . ILE A 1 187 ? -22.933 -9.572 22.052 1.00 95.12 187 ILE A C 1
ATOM 1480 O O . ILE A 1 187 ? -23.948 -9.894 21.443 1.00 95.12 187 ILE A O 1
ATOM 1484 N N . GLU A 1 188 ? -22.078 -10.441 22.570 1.00 95.56 188 GLU A N 1
ATOM 1485 C CA . GLU A 1 188 ? -22.245 -11.888 22.500 1.00 95.56 188 GLU A CA 1
ATOM 1486 C C . GLU A 1 188 ? -22.129 -12.483 23.899 1.00 95.56 188 GLU A C 1
ATOM 1488 O O . GLU A 1 188 ? -21.187 -12.186 24.645 1.00 95.56 188 GLU A O 1
ATOM 1493 N N . ARG A 1 189 ? -23.060 -13.371 24.242 1.00 95.31 189 ARG A N 1
ATOM 1494 C CA . ARG A 1 189 ? -23.030 -14.144 25.483 1.00 95.31 189 ARG A CA 1
ATOM 1495 C C . ARG A 1 189 ? -22.544 -15.568 25.234 1.00 95.31 189 ARG A C 1
ATOM 1497 O O . ARG A 1 189 ? -23.133 -16.331 24.477 1.00 95.31 189 ARG A O 1
ATOM 1504 N N . SER A 1 190 ? -21.491 -15.957 25.944 1.00 94.00 190 SER A N 1
ATOM 1505 C CA . SER A 1 190 ? -20.978 -17.327 26.028 1.00 94.00 190 SER A CA 1
ATOM 1506 C C . SER A 1 190 ? -21.262 -17.882 27.424 1.00 94.00 190 SER A C 1
ATOM 1508 O O . SER A 1 190 ? -20.395 -17.855 28.296 1.00 94.00 190 SER A O 1
ATOM 1510 N N . LYS A 1 191 ? -22.500 -18.346 27.645 1.00 89.31 191 LYS A N 1
ATOM 1511 C CA . LYS A 1 191 ? -23.042 -18.775 28.952 1.00 89.31 191 LYS A CA 1
ATOM 1512 C C . LYS A 1 191 ? -22.964 -17.673 30.018 1.00 89.31 191 LYS A C 1
ATOM 1514 O O . LYS A 1 191 ? -23.888 -16.871 30.120 1.00 89.31 191 LYS A O 1
ATOM 1519 N N . SER A 1 192 ? -21.868 -17.625 30.768 1.00 92.38 192 SER A N 1
ATOM 1520 C CA . SER A 1 192 ? -21.598 -16.694 31.867 1.00 92.38 192 SER A CA 1
ATOM 1521 C C . SER A 1 192 ? -20.610 -15.579 31.504 1.00 92.38 192 SER A C 1
ATOM 1523 O O . SER A 1 192 ? -20.355 -14.694 32.317 1.00 92.38 192 SER A O 1
ATOM 1525 N N . LYS A 1 193 ? -20.068 -15.574 30.280 1.00 95.62 193 LYS A N 1
ATOM 1526 C CA . LYS A 1 193 ? -19.163 -14.520 29.797 1.00 95.62 193 LYS A CA 1
ATOM 1527 C C . LYS A 1 193 ? -19.848 -13.644 28.766 1.00 95.62 193 LYS A C 1
ATOM 1529 O O . LYS A 1 193 ? -20.440 -14.157 27.818 1.00 95.62 193 LYS A O 1
ATOM 1534 N N . ILE A 1 194 ? -19.713 -12.330 28.912 1.00 97.44 194 ILE A N 1
ATOM 1535 C CA . ILE A 1 194 ? -20.162 -11.356 27.915 1.00 97.44 194 ILE A CA 1
ATOM 1536 C C . ILE A 1 194 ? -18.958 -10.803 27.163 1.00 97.44 194 ILE A C 1
ATOM 1538 O O . ILE A 1 194 ? -17.983 -10.352 27.762 1.00 97.44 194 ILE A O 1
ATOM 1542 N N . THR A 1 195 ? -19.045 -10.807 25.840 1.00 97.19 195 THR A N 1
ATOM 1543 C CA . THR A 1 195 ? -18.060 -10.215 24.939 1.00 97.19 195 THR A CA 1
ATOM 1544 C C . THR A 1 195 ? -18.682 -9.023 24.229 1.00 97.19 195 THR A C 1
ATOM 1546 O O . THR A 1 195 ? -19.742 -9.149 23.629 1.00 97.19 195 THR A O 1
ATOM 1549 N N . VAL A 1 196 ? -18.014 -7.872 24.277 1.00 96.56 196 VAL A N 1
ATOM 1550 C CA . VAL A 1 196 ? -18.381 -6.671 23.520 1.00 96.56 196 VAL A CA 1
ATOM 1551 C C . VAL A 1 196 ? -17.308 -6.419 22.474 1.00 96.56 196 VAL A C 1
ATOM 1553 O O . VAL A 1 196 ? -16.147 -6.182 22.817 1.00 96.56 196 VAL A O 1
ATOM 1556 N N . THR A 1 197 ? -17.700 -6.450 21.207 1.00 95.25 197 THR A N 1
ATOM 1557 C CA . THR A 1 197 ? -16.825 -6.167 20.069 1.00 95.25 197 THR A CA 1
ATOM 1558 C C . THR A 1 197 ? -17.265 -4.859 19.420 1.00 95.25 197 THR A C 1
ATOM 1560 O O . THR A 1 197 ? -18.453 -4.646 19.208 1.00 95.25 197 THR A O 1
ATOM 1563 N N . SER A 1 198 ? -16.332 -3.954 19.129 1.00 93.19 198 SER A N 1
ATOM 1564 C CA . SER A 1 198 ? -16.627 -2.629 18.574 1.00 93.19 198 SER A CA 1
ATOM 1565 C C . SER A 1 198 ? -15.664 -2.269 17.450 1.00 93.19 198 SER A C 1
ATOM 1567 O O . SER A 1 198 ? -14.451 -2.339 17.635 1.00 93.19 198 SER A O 1
ATOM 1569 N N . GLU A 1 199 ? -16.189 -1.820 16.309 1.00 90.44 199 GLU A N 1
ATOM 1570 C CA . GLU A 1 199 ? -15.382 -1.241 15.219 1.00 90.44 199 GLU A CA 1
ATOM 1571 C C . GLU A 1 199 ? -15.122 0.268 15.394 1.00 90.44 199 GLU A C 1
ATOM 1573 O O . GLU A 1 199 ? -14.304 0.850 14.681 1.00 90.44 199 GLU A O 1
ATOM 1578 N N . VAL A 1 200 ? -15.832 0.915 16.323 1.00 88.38 200 VAL A N 1
ATOM 1579 C CA . VAL A 1 200 ? -15.679 2.340 16.670 1.00 88.38 200 VAL A CA 1
ATOM 1580 C C . VAL A 1 200 ? -14.961 2.506 18.008 1.00 88.38 200 VAL A C 1
ATOM 1582 O O . VAL A 1 200 ? -14.904 1.551 1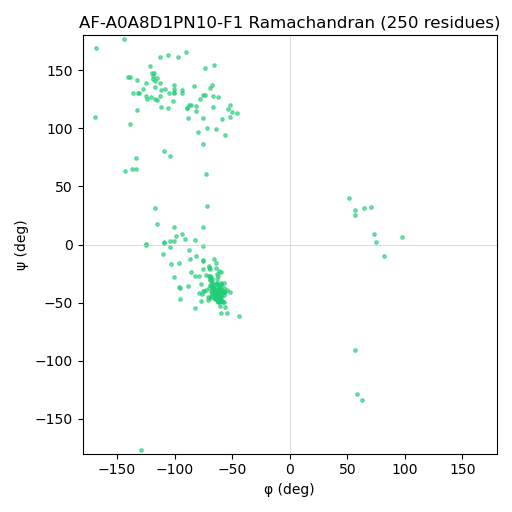8.792 1.00 88.38 200 VAL A O 1
ATOM 1585 N N . PRO A 1 201 ? -14.435 3.709 18.317 1.00 89.38 201 PRO A N 1
ATOM 1586 C CA . PRO A 1 201 ? -13.855 3.993 19.622 1.00 89.38 201 PRO A CA 1
ATOM 1587 C C . PRO A 1 201 ? -14.818 3.630 20.758 1.00 89.38 201 PRO A C 1
ATOM 1589 O O . PRO A 1 201 ? -15.835 4.284 20.982 1.00 89.38 201 PRO A O 1
ATOM 1592 N N . PHE A 1 202 ? -14.477 2.574 21.490 1.00 92.50 202 PHE A N 1
ATOM 1593 C CA . PHE A 1 202 ? -15.218 2.088 22.644 1.00 92.50 202 PHE A CA 1
ATOM 1594 C C . PHE A 1 202 ? -14.226 1.852 23.774 1.00 92.50 202 PHE A C 1
ATOM 1596 O O . PHE A 1 202 ? -13.185 1.224 23.588 1.00 92.50 202 PHE A O 1
ATOM 1603 N N . SER A 1 203 ? -14.524 2.381 24.958 1.00 93.31 203 SER A N 1
ATOM 1604 C CA . SER A 1 203 ? -13.608 2.275 26.088 1.00 93.31 203 SER A CA 1
ATOM 1605 C C . SER A 1 203 ? -14.033 1.168 27.040 1.00 93.31 203 SER A C 1
ATOM 1607 O O . SER A 1 203 ? -15.189 1.077 27.453 1.00 93.31 203 SER A O 1
ATOM 1609 N N . LYS A 1 204 ? -13.054 0.393 27.506 1.00 95.38 204 LYS A N 1
ATOM 1610 C CA . LYS A 1 204 ? -13.242 -0.560 28.599 1.00 95.38 204 LYS A CA 1
ATOM 1611 C C . LYS A 1 204 ? -13.893 0.099 29.828 1.00 95.38 204 LYS A C 1
ATOM 1613 O O . LYS A 1 204 ? -14.809 -0.446 30.433 1.00 95.38 204 LYS A O 1
ATOM 1618 N N . ARG A 1 205 ? -13.494 1.328 30.168 1.00 97.00 205 ARG A N 1
ATOM 1619 C CA . ARG A 1 205 ? -14.075 2.091 31.287 1.00 97.00 205 ARG A CA 1
ATOM 1620 C C . ARG A 1 205 ? -15.590 2.287 31.145 1.00 97.00 205 ARG A C 1
ATOM 1622 O O . ARG A 1 205 ? -16.295 2.221 32.152 1.00 97.00 205 ARG A O 1
ATOM 1629 N N . TYR A 1 206 ? -16.085 2.503 29.926 1.00 96.12 206 TYR A N 1
ATOM 1630 C CA . TYR A 1 206 ? -17.516 2.640 29.673 1.00 96.12 206 TYR A CA 1
ATOM 1631 C C . TYR A 1 206 ? -18.274 1.343 29.980 1.00 96.12 206 TYR A C 1
ATOM 1633 O O . TYR A 1 206 ? -19.304 1.393 30.653 1.00 96.12 206 TYR A O 1
ATOM 1641 N N . LEU A 1 207 ? -17.708 0.185 29.619 1.00 96.94 207 LEU A N 1
ATOM 1642 C CA . LEU A 1 207 ? -18.257 -1.116 30.009 1.00 96.94 207 LEU A CA 1
ATOM 1643 C C . LEU A 1 207 ? -18.335 -1.254 31.538 1.00 96.94 207 LEU A C 1
ATOM 1645 O O . LEU A 1 207 ? -19.408 -1.528 32.060 1.00 96.94 207 LEU A O 1
ATOM 1649 N N . LYS A 1 208 ? -17.260 -0.936 32.279 1.00 97.56 208 LYS A N 1
ATOM 1650 C CA . LYS A 1 208 ? -17.272 -0.955 33.761 1.00 97.56 208 LYS A CA 1
ATOM 1651 C C . LYS A 1 208 ? -18.361 -0.066 34.357 1.00 97.56 208 LYS A C 1
ATOM 1653 O O . LYS A 1 208 ? -18.985 -0.440 35.349 1.00 97.56 208 LYS A O 1
ATOM 1658 N N . TYR A 1 209 ? -18.562 1.121 33.788 1.00 97.69 209 TYR A N 1
ATOM 1659 C CA . TYR A 1 209 ? -19.620 2.030 34.220 1.00 97.69 209 TYR A CA 1
ATOM 1660 C C . TYR A 1 209 ? -21.005 1.399 34.035 1.00 97.69 209 TYR A C 1
ATOM 1662 O O . TYR A 1 209 ? -21.794 1.391 34.982 1.00 97.69 209 TYR A O 1
ATOM 1670 N N . LEU A 1 210 ? -21.286 0.836 32.855 1.00 97.31 210 LEU A N 1
ATOM 1671 C CA . LEU A 1 210 ? -22.565 0.184 32.573 1.00 97.31 210 LEU A CA 1
ATOM 1672 C C . LEU A 1 210 ? -22.793 -1.034 33.471 1.00 97.31 210 LEU A C 1
ATOM 1674 O O . LEU A 1 210 ? -23.879 -1.163 34.031 1.00 97.31 210 LEU A O 1
ATOM 1678 N N . THR A 1 211 ? -21.771 -1.857 33.705 1.00 97.38 211 THR A N 1
ATOM 1679 C CA . THR A 1 211 ? -21.861 -2.987 34.637 1.00 97.38 211 THR A CA 1
ATOM 1680 C C . THR A 1 211 ? -22.185 -2.515 36.050 1.00 97.38 211 THR A C 1
ATOM 1682 O O . THR A 1 211 ? -23.129 -3.000 36.659 1.00 97.38 211 THR A O 1
ATOM 1685 N N . LYS A 1 212 ? -21.480 -1.502 36.574 1.00 97.50 212 LYS A N 1
ATOM 1686 C CA . LYS A 1 212 ? -21.797 -0.934 37.897 1.00 97.50 212 LYS A CA 1
ATOM 1687 C C . LYS A 1 212 ? -23.219 -0.372 37.964 1.00 97.50 212 LYS A C 1
ATOM 1689 O O . LYS A 1 212 ? -23.855 -0.452 39.013 1.00 97.50 212 LYS A O 1
ATOM 1694 N N . LYS A 1 213 ? -23.708 0.207 36.865 1.00 97.50 213 LYS A N 1
ATOM 1695 C CA . LYS A 1 213 ? -25.076 0.721 36.757 1.00 97.50 213 LYS A CA 1
ATOM 1696 C C . LYS A 1 213 ? -26.107 -0.408 36.795 1.00 97.50 213 LYS A C 1
ATOM 1698 O O . LYS A 1 213 ? -27.114 -0.260 37.479 1.00 97.50 213 LYS A O 1
ATOM 1703 N N . TYR A 1 214 ? -25.837 -1.523 36.120 1.00 97.44 214 TYR A N 1
ATOM 1704 C CA . TYR A 1 214 ? -26.656 -2.733 36.186 1.00 97.44 214 TYR A CA 1
ATOM 1705 C C . TYR A 1 214 ? -26.685 -3.323 37.600 1.00 97.44 214 TYR A C 1
ATOM 1707 O O . TYR A 1 214 ? -27.761 -3.533 38.148 1.00 97.44 214 TYR A O 1
ATOM 1715 N N . LEU A 1 215 ? -25.516 -3.497 38.229 1.00 96.50 215 LEU A N 1
ATOM 1716 C CA . LEU A 1 215 ? -25.424 -4.020 39.596 1.00 96.50 215 LEU A CA 1
ATOM 1717 C C . LEU A 1 215 ? -26.207 -3.151 40.583 1.00 96.50 215 LEU A C 1
ATOM 1719 O O . LEU A 1 215 ? -26.923 -3.678 41.423 1.00 96.50 215 LEU A O 1
ATOM 1723 N N . LYS A 1 216 ? -26.143 -1.817 40.454 1.00 96.06 216 LYS A N 1
ATOM 1724 C CA . LYS A 1 216 ? -26.949 -0.929 41.303 1.00 96.06 216 LYS A CA 1
ATOM 1725 C C . LYS A 1 216 ? -28.450 -1.055 41.026 1.00 96.06 216 LYS A C 1
ATOM 1727 O O . LYS A 1 216 ? -29.222 -0.993 41.972 1.00 96.06 216 LYS A O 1
ATOM 1732 N N . LYS A 1 217 ? -28.863 -1.221 39.764 1.00 95.69 217 LYS A N 1
ATOM 1733 C CA . LYS A 1 217 ? -30.280 -1.379 39.389 1.00 95.69 217 LYS A CA 1
ATOM 1734 C C . LYS A 1 217 ? -30.894 -2.656 39.979 1.00 95.69 217 LYS A C 1
ATOM 1736 O O . LYS A 1 217 ? -32.063 -2.636 40.333 1.00 95.69 217 LYS A O 1
ATOM 1741 N N . ASN A 1 218 ? -30.103 -3.722 40.096 1.00 95.44 218 ASN A N 1
ATOM 1742 C CA . ASN A 1 218 ? -30.537 -5.021 40.618 1.00 95.44 218 ASN A CA 1
ATOM 1743 C C . ASN A 1 218 ? -30.125 -5.261 42.081 1.00 95.44 218 ASN A C 1
ATOM 1745 O O . ASN A 1 218 ? -30.144 -6.396 42.535 1.00 95.44 218 ASN A O 1
ATOM 1749 N N . ASN A 1 219 ? -29.719 -4.214 42.810 1.00 94.06 219 ASN A N 1
ATOM 1750 C CA . ASN A 1 219 ? -29.285 -4.297 44.212 1.00 94.06 219 ASN A CA 1
ATOM 1751 C C . ASN A 1 219 ? -28.124 -5.279 44.486 1.00 94.06 219 ASN A C 1
ATOM 1753 O O . ASN A 1 219 ? -27.948 -5.730 45.605 1.00 94.06 219 ASN A O 1
ATOM 1757 N N . LEU A 1 220 ? -27.276 -5.563 43.493 1.00 94.12 220 LEU A N 1
ATOM 1758 C CA . LEU A 1 220 ? -26.142 -6.495 43.608 1.00 94.12 220 LEU A CA 1
ATOM 1759 C C . LEU A 1 220 ? -24.824 -5.825 44.029 1.00 94.12 220 LEU A C 1
ATOM 1761 O O . LEU A 1 220 ? -23.757 -6.437 43.992 1.00 94.12 220 LEU A O 1
ATOM 1765 N N . ARG A 1 221 ? -24.859 -4.525 44.332 1.00 92.75 221 ARG A N 1
ATOM 1766 C CA . ARG A 1 221 ? -23.647 -3.708 44.487 1.00 92.75 221 ARG A CA 1
ATOM 1767 C C . ARG A 1 221 ? -22.902 -3.957 45.798 1.00 92.75 221 ARG A C 1
ATOM 1769 O O . ARG A 1 221 ? -21.721 -3.630 45.857 1.00 92.75 221 ARG A O 1
ATOM 1776 N N . ASP A 1 222 ? -23.599 -4.494 46.791 1.00 90.12 222 ASP A N 1
ATOM 1777 C CA . ASP A 1 222 ? -23.056 -4.739 48.127 1.00 90.12 222 ASP A CA 1
ATOM 1778 C C . ASP A 1 222 ? -22.338 -6.095 48.181 1.00 90.12 222 ASP A C 1
ATOM 1780 O O . ASP A 1 222 ? -21.397 -6.269 48.944 1.00 90.12 222 ASP A O 1
ATOM 1784 N N . TRP A 1 223 ? -22.693 -7.018 47.280 1.00 90.44 223 TRP A N 1
ATOM 1785 C CA . TRP A 1 223 ? -22.044 -8.324 47.155 1.00 90.44 223 TRP A CA 1
ATOM 1786 C C . TRP A 1 223 ? -20.955 -8.352 46.084 1.00 90.44 223 TRP A C 1
ATOM 1788 O O . TRP A 1 223 ? -19.936 -9.010 46.274 1.00 90.44 223 TRP A O 1
ATOM 1798 N N . LEU A 1 224 ? -21.136 -7.640 44.964 1.00 94.94 224 LEU A N 1
ATOM 1799 C CA . LEU A 1 224 ? -20.279 -7.773 43.782 1.00 94.94 224 LEU A CA 1
ATOM 1800 C C . LEU A 1 224 ? -19.513 -6.494 43.436 1.00 94.94 224 LEU A C 1
ATOM 1802 O O . LEU A 1 224 ? -20.067 -5.397 43.308 1.00 94.94 224 LEU A O 1
ATOM 1806 N N . ARG A 1 225 ? -18.226 -6.663 43.119 1.00 95.06 225 ARG A N 1
ATOM 1807 C CA . ARG A 1 225 ? -17.344 -5.623 42.575 1.00 95.06 225 ARG A CA 1
ATOM 1808 C C . ARG A 1 225 ? -16.812 -5.984 41.190 1.00 95.06 225 ARG A C 1
ATOM 1810 O O . ARG A 1 225 ? -16.448 -7.118 40.907 1.00 95.06 225 ARG A O 1
ATOM 1817 N N . VAL A 1 226 ? -16.702 -4.967 40.329 1.00 96.75 226 VAL A N 1
ATOM 1818 C CA . VAL A 1 226 ? -16.126 -5.091 38.976 1.00 96.75 226 VAL A CA 1
ATOM 1819 C C . VAL A 1 226 ? -14.611 -4.861 39.022 1.00 96.75 226 VAL A C 1
ATOM 1821 O O . VAL A 1 226 ? -14.158 -3.713 39.175 1.00 96.75 226 VAL A O 1
ATOM 1824 N N . VAL A 1 227 ? -13.833 -5.927 38.836 1.00 95.81 227 VAL A N 1
ATOM 1825 C CA . VAL A 1 227 ? -12.362 -5.945 38.931 1.00 95.81 227 VAL A CA 1
ATOM 1826 C C . VAL A 1 227 ? -11.747 -6.197 37.556 1.00 95.81 227 VAL A C 1
ATOM 1828 O O . VAL A 1 227 ? -12.275 -6.965 36.761 1.00 95.81 227 VAL A O 1
ATOM 1831 N N . ALA A 1 228 ? -10.666 -5.488 37.217 1.00 96.38 228 ALA A N 1
ATOM 1832 C CA . ALA A 1 228 ? -9.946 -5.738 35.968 1.00 96.38 228 ALA A CA 1
ATOM 1833 C C . ALA A 1 228 ? -9.077 -6.986 36.130 1.00 96.38 228 ALA A C 1
ATOM 1835 O O . ALA A 1 228 ? -8.264 -7.018 37.046 1.00 96.38 228 ALA A O 1
ATOM 1836 N N . ASN A 1 229 ? -9.236 -7.963 35.239 1.00 92.12 229 ASN A N 1
ATOM 1837 C CA . ASN A 1 229 ? -8.408 -9.169 35.235 1.00 92.12 229 ASN A CA 1
ATOM 1838 C C . ASN A 1 229 ? -7.229 -9.018 34.249 1.00 92.12 229 ASN A C 1
ATOM 1840 O O . ASN A 1 229 ? -6.076 -9.205 34.609 1.00 92.12 229 ASN A O 1
ATOM 1844 N N . SER A 1 230 ? -7.493 -8.544 33.025 1.00 94.56 230 SER A N 1
ATOM 1845 C CA . SER A 1 230 ? -6.458 -8.219 32.027 1.00 94.56 230 SER A CA 1
ATOM 1846 C C . SER A 1 230 ? -6.638 -6.811 31.454 1.00 94.56 230 SER A C 1
ATOM 1848 O O . SER A 1 230 ? -7.565 -6.089 31.830 1.00 94.56 230 SER A O 1
ATOM 1850 N N . LYS A 1 231 ? -5.804 -6.404 30.487 1.00 93.69 231 LYS A N 1
ATOM 1851 C CA . LYS A 1 231 ? -5.981 -5.129 29.768 1.00 93.69 231 LYS A CA 1
ATOM 1852 C C . LYS A 1 231 ? -7.358 -5.027 29.098 1.00 93.69 231 LYS A C 1
ATOM 1854 O O . LYS A 1 231 ? -7.950 -3.951 29.121 1.00 93.69 231 LYS A O 1
ATOM 1859 N N . GLU A 1 232 ? -7.917 -6.140 28.629 1.00 95.50 232 GLU A N 1
ATOM 1860 C CA . GLU A 1 232 ? -9.162 -6.192 27.845 1.00 95.50 232 GLU A CA 1
ATOM 1861 C C . GLU A 1 232 ? -10.343 -6.823 28.601 1.00 95.50 232 GLU A C 1
ATOM 1863 O O . GLU A 1 232 ? -11.480 -6.718 28.150 1.00 95.50 232 GLU A O 1
ATOM 1868 N N . SER A 1 233 ? -10.115 -7.396 29.790 1.00 96.44 233 SER A N 1
ATOM 1869 C CA . SER A 1 233 ? -11.156 -8.120 30.533 1.00 96.44 233 SER A CA 1
ATOM 1870 C C . SER A 1 233 ? -11.489 -7.541 31.911 1.00 96.44 233 SER A C 1
ATOM 1872 O O . SER A 1 233 ? -10.624 -7.022 32.630 1.00 96.44 233 SER A O 1
ATOM 1874 N N . TYR A 1 234 ? -12.763 -7.632 32.279 1.00 98.19 234 TYR A N 1
ATOM 1875 C CA . TYR A 1 234 ? -13.258 -7.481 33.645 1.00 98.19 234 TYR A CA 1
ATOM 1876 C C . TYR A 1 234 ? -13.806 -8.804 34.168 1.00 98.19 234 TYR A C 1
ATOM 1878 O O . TYR A 1 234 ? -14.153 -9.691 33.396 1.00 98.19 234 TYR A O 1
ATOM 1886 N N . GLU A 1 235 ? -13.922 -8.888 35.481 1.00 96.81 235 GLU A N 1
ATOM 1887 C CA . GLU A 1 235 ? -14.515 -9.996 36.213 1.00 96.81 235 GLU A CA 1
ATOM 1888 C C . GLU A 1 235 ? -15.372 -9.433 37.354 1.00 96.81 235 GLU A C 1
ATOM 1890 O O . GLU A 1 235 ? -15.034 -8.395 37.946 1.00 96.81 235 GLU A O 1
ATOM 1895 N N . LEU A 1 236 ? -16.493 -10.094 37.637 1.00 96.19 236 LEU A N 1
ATOM 1896 C CA . LEU A 1 236 ? -17.295 -9.854 38.831 1.00 96.19 236 LEU A CA 1
ATOM 1897 C C . LEU A 1 236 ? -16.772 -10.718 39.974 1.00 96.19 236 LEU A C 1
ATOM 1899 O O . LEU A 1 236 ? -16.766 -11.940 39.877 1.00 96.19 236 LEU A O 1
ATOM 1903 N N . ARG A 1 237 ? -16.338 -10.073 41.058 1.00 94.44 237 ARG A N 1
ATOM 1904 C CA . ARG A 1 237 ? -15.844 -10.746 42.264 1.00 94.44 237 ARG A CA 1
ATOM 1905 C C . ARG A 1 237 ? -16.692 -10.372 43.463 1.00 94.44 237 ARG A C 1
ATOM 1907 O O . ARG A 1 237 ? -17.126 -9.221 43.550 1.00 94.44 237 ARG A O 1
ATOM 1914 N N . TYR A 1 238 ? -16.842 -11.299 44.399 1.00 93.38 238 TYR A N 1
ATOM 1915 C CA . TYR A 1 238 ? -17.406 -10.989 45.704 1.00 93.38 238 TYR A CA 1
ATOM 1916 C C . TYR A 1 238 ? -16.494 -10.043 46.496 1.00 93.38 238 TYR A C 1
ATOM 1918 O O . TYR A 1 238 ? -15.277 -9.953 46.256 1.00 93.38 238 TYR A O 1
ATOM 1926 N N . PHE A 1 239 ? -17.090 -9.294 47.418 1.00 88.75 239 PHE A N 1
ATOM 1927 C CA . PHE A 1 239 ? -16.328 -8.708 48.512 1.00 88.75 239 PHE A CA 1
ATOM 1928 C C . PHE A 1 239 ? -15.869 -9.833 49.443 1.00 88.75 239 PHE A C 1
ATOM 1930 O O . PHE A 1 239 ? -16.638 -10.737 49.753 1.00 88.75 239 PHE A O 1
ATOM 1937 N N . GLN A 1 240 ? -14.599 -9.797 49.840 1.00 76.81 240 GLN A N 1
ATOM 1938 C CA . GLN A 1 240 ? -14.126 -10.615 50.949 1.00 76.81 240 GLN A CA 1
ATOM 1939 C C . GLN A 1 240 ? -14.655 -9.934 52.206 1.00 76.81 240 GLN A C 1
ATOM 1941 O O . GLN A 1 240 ? -14.239 -8.817 52.507 1.00 76.81 240 GLN A O 1
ATOM 1946 N N . ILE A 1 241 ? -15.634 -10.554 52.857 1.00 61.06 241 ILE A N 1
ATOM 1947 C CA . ILE A 1 241 ? -15.970 -10.224 54.236 1.00 61.06 241 ILE A CA 1
ATOM 1948 C C . ILE A 1 241 ? -14.904 -10.959 55.042 1.00 61.06 241 ILE A C 1
ATOM 1950 O O . ILE A 1 241 ? -14.989 -12.176 55.191 1.00 61.06 241 ILE A O 1
ATOM 1954 N N . ASN A 1 242 ? -13.841 -10.263 55.437 1.00 53.75 242 ASN A N 1
ATOM 1955 C CA . ASN A 1 242 ? -12.977 -10.805 56.476 1.00 53.75 242 ASN A CA 1
ATOM 1956 C C . ASN A 1 242 ? -13.836 -10.823 57.743 1.00 53.75 242 ASN A C 1
ATOM 1958 O O . ASN A 1 242 ? -14.315 -9.774 58.162 1.00 53.75 242 ASN A O 1
ATOM 1962 N N . GLN A 1 243 ? -14.071 -12.007 58.302 1.00 47.91 243 GLN A N 1
ATOM 1963 C CA . GLN A 1 243 ? -14.717 -12.190 59.606 1.00 47.91 243 GLN A CA 1
ATOM 1964 C C . GLN A 1 243 ? -13.764 -11.849 60.772 1.00 47.91 243 GLN A C 1
ATOM 1966 O O . GLN A 1 243 ? -14.056 -12.183 61.908 1.00 47.91 243 GLN A O 1
ATOM 1971 N N . ASP A 1 244 ? -12.649 -11.161 60.506 1.00 46.34 244 ASP A N 1
ATOM 1972 C CA . ASP A 1 244 ? -11.556 -10.951 61.464 1.00 46.34 244 ASP A CA 1
ATOM 1973 C C . ASP A 1 244 ? -11.671 -9.626 62.255 1.00 46.34 244 ASP A C 1
ATOM 1975 O O . ASP A 1 244 ? -10.724 -9.245 62.931 1.00 46.34 244 ASP A O 1
ATOM 1979 N N . GLU A 1 245 ? -12.785 -8.885 62.158 1.00 48.22 245 GLU A N 1
A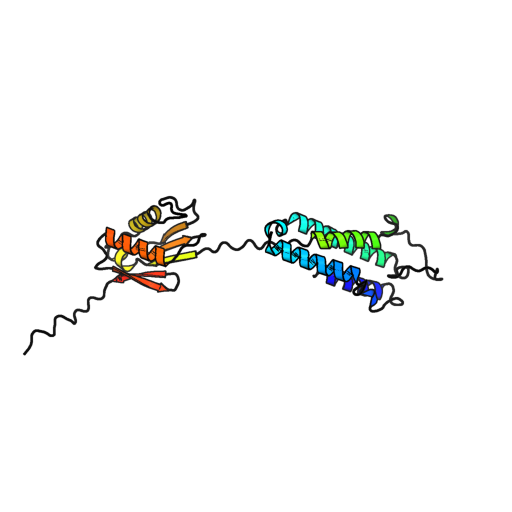TOM 1980 C CA . GLU A 1 245 ? -12.994 -7.623 62.908 1.00 48.22 245 GLU A CA 1
ATOM 1981 C C . GLU A 1 245 ? -14.052 -7.729 64.031 1.00 48.22 245 GLU A C 1
ATOM 1983 O O . GLU A 1 245 ? -14.300 -6.736 64.705 1.00 48.22 245 GLU A O 1
ATOM 1988 N N . GLU A 1 246 ? -14.655 -8.903 64.275 1.00 46.84 246 GLU A N 1
ATOM 1989 C CA . GLU A 1 246 ? -15.654 -9.096 65.355 1.00 46.84 246 GLU A CA 1
ATOM 1990 C C . GLU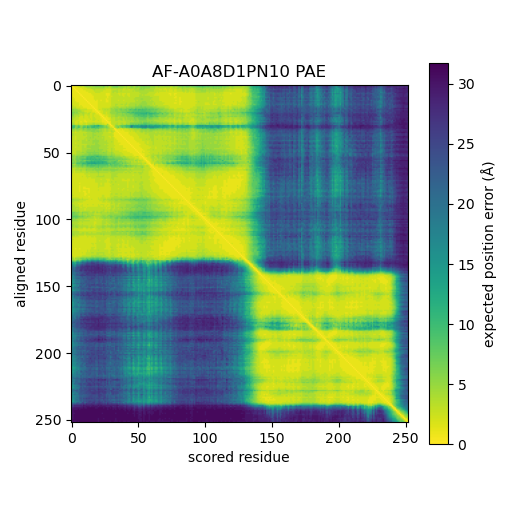 A 1 246 ? -15.158 -9.951 66.547 1.00 46.84 246 GLU A C 1
ATOM 1992 O O . GLU A 1 246 ? -15.914 -10.134 67.495 1.00 46.84 246 GLU A O 1
ATOM 1997 N N . GLU A 1 247 ? -13.905 -10.437 66.561 1.00 45.00 247 GLU A N 1
ATOM 1998 C CA . GLU A 1 247 ? -13.361 -11.257 67.674 1.00 45.00 247 GLU A CA 1
ATOM 1999 C C . GLU A 1 247 ? -12.384 -10.518 68.627 1.00 45.00 247 GLU A C 1
ATOM 2001 O O . GLU A 1 247 ? -11.897 -11.136 69.567 1.00 45.00 247 GLU A O 1
ATOM 2006 N N . GLU A 1 248 ? -12.114 -9.211 68.468 1.00 44.56 248 GLU A N 1
ATOM 2007 C CA . GLU A 1 248 ? -11.176 -8.459 69.347 1.00 44.56 248 GLU A CA 1
ATOM 2008 C C . GLU A 1 248 ? -11.809 -7.310 70.175 1.00 44.56 248 GLU A C 1
ATOM 2010 O O . GLU A 1 248 ? -11.140 -6.321 70.472 1.00 44.56 248 GLU A O 1
ATOM 2015 N N . GLU A 1 249 ? -13.079 -7.406 70.593 1.00 43.62 249 GLU A N 1
ATOM 2016 C CA . GLU A 1 249 ? -13.629 -6.475 71.611 1.00 43.62 249 GLU A CA 1
ATOM 2017 C C . GLU A 1 249 ? -14.255 -7.132 72.855 1.00 43.62 249 GLU A C 1
ATOM 2019 O O . GLU A 1 249 ? -14.632 -6.408 73.773 1.00 43.62 249 GLU A O 1
ATOM 2024 N N . ASP A 1 250 ? -14.268 -8.464 72.973 1.00 44.53 250 ASP A N 1
ATOM 2025 C CA . ASP A 1 250 ? -14.793 -9.155 74.160 1.00 44.53 250 ASP A CA 1
ATOM 2026 C C . ASP A 1 250 ? -13.842 -10.269 74.648 1.00 44.53 250 ASP A C 1
ATOM 2028 O O . ASP A 1 250 ? -14.134 -11.443 74.457 1.00 44.53 250 ASP A O 1
ATOM 2032 N N . GLU A 1 251 ? -12.713 -9.920 75.279 1.00 41.44 251 GLU A N 1
ATOM 2033 C CA . GLU A 1 251 ? -12.075 -10.722 76.348 1.00 41.44 251 GLU A CA 1
ATOM 2034 C C . GLU A 1 251 ? -10.952 -9.913 77.055 1.00 41.44 251 GLU A C 1
ATOM 2036 O O . GLU A 1 251 ? -9.892 -9.665 76.485 1.00 41.44 251 GLU A O 1
ATOM 2041 N N . ASP A 1 252 ? -11.247 -9.537 78.313 1.00 38.47 252 ASP A N 1
ATOM 2042 C CA . ASP A 1 252 ? -10.397 -9.071 79.439 1.00 38.47 252 ASP A CA 1
ATOM 2043 C C . ASP A 1 252 ? -9.675 -7.698 79.424 1.00 38.47 252 ASP A C 1
ATOM 2045 O O . ASP A 1 252 ? -8.572 -7.544 78.849 1.00 38.47 252 ASP A O 1
#

Solvent-accessible surface area (backbone atoms only — not comparable to full-atom values): 14408 Å² total; per-residue (Å²): 105,72,69,57,55,49,48,31,49,47,45,33,52,52,35,50,74,42,25,53,90,77,56,53,83,68,44,33,60,78,85,79,50,70,68,56,52,51,54,56,50,48,53,52,52,51,48,52,52,42,49,70,79,42,47,70,76,24,44,49,59,68,51,24,50,53,10,48,51,31,30,52,51,10,49,52,40,23,51,49,30,44,63,69,41,24,69,61,48,66,97,64,90,74,94,70,87,54,93,87,59,65,91,73,56,62,76,62,37,62,81,31,96,53,33,39,57,54,9,48,52,38,21,56,56,11,54,60,43,34,72,35,52,84,64,70,73,75,74,72,63,68,45,66,37,39,37,38,34,50,62,47,37,75,72,68,79,40,63,52,67,64,51,51,51,50,46,57,49,64,44,60,44,97,86,38,56,62,46,45,64,90,67,44,44,44,76,48,75,62,83,41,32,42,37,41,38,24,57,55,100,74,57,70,68,58,54,54,52,52,50,53,50,50,30,54,75,70,70,40,54,84,52,43,43,87,41,75,76,50,99,51,30,35,32,55,39,70,64,82,80,73,81,80,80,79,77,85,84,81,84,135

InterPro domains:
  IPR002671 Large ribosomal subunit protein eL22 [PF01776] (140-249)
  IPR002671 Large ribosomal subunit protein eL22 [PTHR10064] (128-250)
  IPR007269 Isoprenylcysteine carboxyl methyltransferase [PF04140] (68-129)
  IPR025770 Protein-S-isoprenylcysteine O-methyltransferase [PS51564] (1-210)
  IPR038526 Large ribosomal subunit protein eL22 superfamily [G3DSA:3.30.1360.210] (133-252)

Radius of gyration: 35.94 Å; Cα contacts (8 Å, |Δi|>4): 298; chains: 1; bounding box: 63×39×122 Å